Protein AF-A0A0G1LD04-F1 (afdb_monomer_lite)

Structure (mmCIF, N/CA/C/O backbone):
data_AF-A0A0G1LD04-F1
#
_entry.id   AF-A0A0G1LD04-F1
#
loop_
_atom_site.group_PDB
_atom_site.id
_atom_site.type_symbol
_atom_site.label_atom_id
_atom_site.label_alt_id
_atom_site.label_comp_id
_atom_site.label_asym_id
_atom_site.label_entity_id
_atom_site.label_seq_id
_atom_site.pdbx_PDB_ins_code
_atom_site.Cartn_x
_atom_site.Cartn_y
_atom_site.Cartn_z
_atom_site.occupancy
_atom_site.B_iso_or_equiv
_atom_site.auth_seq_id
_atom_site.auth_comp_id
_atom_site.auth_asym_id
_atom_site.auth_atom_id
_atom_site.pdbx_PDB_model_num
ATOM 1 N N . MET A 1 1 ? -42.847 35.261 20.660 1.00 31.28 1 MET A N 1
ATOM 2 C CA . MET A 1 1 ? -42.530 34.923 19.252 1.00 31.28 1 MET A CA 1
ATOM 3 C C . MET A 1 1 ? -42.102 33.454 19.241 1.00 31.28 1 MET A C 1
ATOM 5 O O . MET A 1 1 ? -41.129 33.153 19.903 1.00 31.28 1 MET A O 1
ATOM 9 N N . ARG A 1 2 ? -42.978 32.484 18.904 1.00 26.31 2 ARG A N 1
ATOM 10 C CA . ARG A 1 2 ? -43.037 31.745 17.607 1.00 26.31 2 ARG A CA 1
ATOM 11 C C . ARG A 1 2 ? -41.618 31.422 17.081 1.00 26.31 2 ARG A C 1
ATOM 13 O O . ARG A 1 2 ? -40.910 32.373 16.801 1.00 26.31 2 ARG A O 1
ATOM 20 N N . LYS A 1 3 ? -41.149 30.184 16.870 1.00 27.97 3 LYS A N 1
ATOM 21 C CA . LYS A 1 3 ? -41.758 28.894 16.470 1.00 27.97 3 LYS A CA 1
ATOM 22 C C . LYS A 1 3 ? -40.813 27.741 16.894 1.00 27.97 3 LYS A C 1
ATOM 24 O O . LYS A 1 3 ? -39.608 27.948 16.868 1.00 27.97 3 LYS A O 1
ATOM 29 N N . LEU A 1 4 ? -41.326 26.537 17.163 1.00 23.05 4 LEU A N 1
ATOM 30 C CA . LEU A 1 4 ? -40.529 25.299 17.145 1.00 23.05 4 LEU A CA 1
ATOM 31 C C . LEU A 1 4 ? -41.346 24.199 16.454 1.00 23.05 4 LEU A C 1
ATOM 33 O O . LEU A 1 4 ? -42.395 23.796 16.947 1.00 23.05 4 LEU A O 1
ATOM 37 N N . ILE A 1 5 ? -40.885 23.772 15.280 1.00 27.52 5 ILE A N 1
ATOM 38 C CA . ILE A 1 5 ? -41.270 22.534 14.594 1.00 27.52 5 ILE A CA 1
ATOM 39 C C . ILE A 1 5 ? -39.963 21.988 14.013 1.00 27.52 5 ILE A C 1
ATOM 41 O O . ILE A 1 5 ? -39.333 22.694 13.225 1.00 27.52 5 ILE A O 1
ATOM 45 N N . THR A 1 6 ? -39.576 20.762 14.385 1.00 23.34 6 THR A N 1
ATOM 46 C CA . THR A 1 6 ? -39.331 19.601 13.487 1.00 23.34 6 THR A CA 1
ATOM 47 C C . THR A 1 6 ? -38.378 18.590 14.155 1.00 2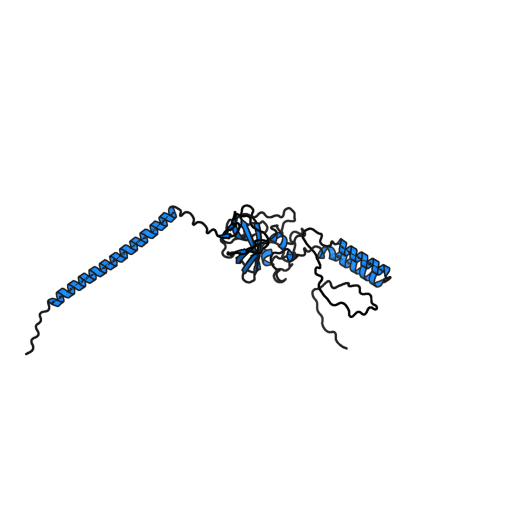3.34 6 THR A C 1
ATOM 49 O O . THR A 1 6 ? -37.315 18.953 14.639 1.00 23.34 6 THR A O 1
ATOM 52 N N . VAL A 1 7 ? -38.807 17.324 14.181 1.00 27.08 7 VAL A N 1
ATOM 53 C CA . VAL A 1 7 ? -38.125 16.084 14.623 1.00 27.08 7 VAL A CA 1
ATOM 54 C C . VAL A 1 7 ? -37.436 15.478 13.367 1.00 27.08 7 VAL A C 1
ATOM 56 O O . VAL A 1 7 ? -38.026 15.604 12.299 1.00 27.08 7 VAL A O 1
ATOM 59 N N . 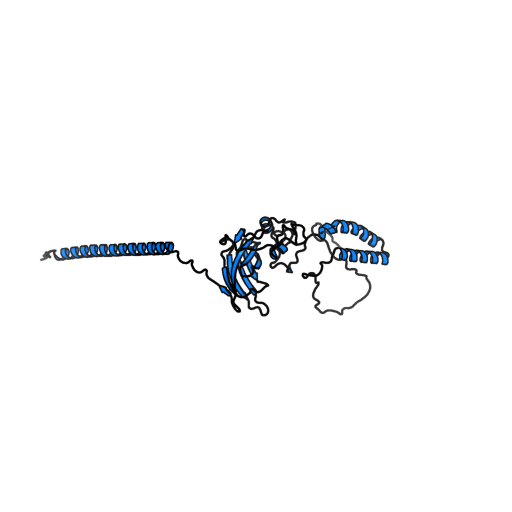LEU A 1 8 ? -36.207 14.925 13.339 1.00 24.45 8 LEU A N 1
ATOM 60 C CA . LEU A 1 8 ? -35.803 13.564 13.761 1.00 24.45 8 LEU A CA 1
ATOM 61 C C . LEU A 1 8 ? -34.274 13.327 13.567 1.00 24.45 8 LEU A C 1
ATOM 63 O O . LEU A 1 8 ? -33.756 13.585 12.489 1.00 24.45 8 LEU A O 1
ATOM 67 N N . ILE A 1 9 ? -33.629 12.795 14.620 1.00 33.34 9 ILE A N 1
ATOM 68 C CA . ILE A 1 9 ? -32.664 11.664 14.717 1.00 33.34 9 ILE A CA 1
ATOM 69 C C . ILE A 1 9 ? -31.608 11.463 13.606 1.00 33.34 9 ILE A C 1
ATOM 71 O O . ILE A 1 9 ? -31.962 11.007 12.528 1.00 33.34 9 ILE A O 1
ATOM 75 N N . SER A 1 10 ? -30.317 11.604 13.954 1.00 25.12 10 SER A N 1
ATOM 76 C CA . SER A 1 10 ? -29.306 10.514 13.989 1.00 25.12 10 SER A CA 1
ATOM 77 C C . SER A 1 10 ? -27.877 11.087 14.026 1.00 25.12 10 SER A C 1
ATOM 79 O O . SER A 1 10 ? -27.482 11.770 13.088 1.00 25.12 10 SER A O 1
ATOM 81 N N . GLY A 1 11 ? -27.100 10.763 15.065 1.00 28.16 11 GLY A N 1
ATOM 82 C CA . GLY A 1 11 ? -25.660 11.056 15.147 1.00 28.16 11 GLY A CA 1
ATOM 83 C C . GLY A 1 11 ? -25.304 12.334 15.917 1.00 28.16 11 GLY A C 1
ATOM 84 O O . GLY A 1 11 ? -25.770 13.417 15.579 1.00 28.16 11 GLY A O 1
ATOM 85 N N . GLY A 1 12 ? -24.467 12.198 16.952 1.00 26.47 12 GLY A N 1
ATOM 86 C CA . GLY A 1 12 ? -23.828 13.330 17.635 1.00 26.47 12 GLY A CA 1
ATOM 87 C C . GLY A 1 12 ? -23.921 13.307 19.164 1.00 26.47 12 GLY A C 1
ATOM 88 O O . GLY A 1 12 ? -24.687 14.061 19.753 1.00 26.47 12 GLY A O 1
ATOM 89 N N . LEU A 1 13 ? -23.109 12.471 19.811 1.00 26.34 13 LEU A N 1
ATOM 90 C CA . LEU A 1 13 ? -22.522 12.749 21.130 1.00 26.34 13 LEU A CA 1
ATOM 91 C C . LEU A 1 13 ? -21.096 13.217 20.785 1.00 26.34 13 LEU A C 1
ATOM 93 O O . LEU A 1 13 ? -20.418 12.511 20.057 1.00 26.34 13 LEU A O 1
ATOM 97 N N . ILE A 1 14 ? -20.583 14.395 21.135 1.00 28.41 14 ILE A N 1
ATOM 98 C CA . ILE A 1 14 ? -20.638 15.142 22.392 1.00 28.41 14 ILE A CA 1
ATOM 99 C C . ILE A 1 14 ? -20.527 16.640 22.048 1.00 28.41 14 ILE A C 1
ATOM 101 O O . ILE A 1 14 ? -19.647 17.036 21.289 1.00 28.41 14 ILE A O 1
ATOM 105 N N . ALA A 1 15 ? -21.372 17.484 22.642 1.00 26.84 15 ALA A N 1
ATOM 106 C CA . ALA A 1 15 ? -21.156 18.928 22.684 1.00 26.84 15 ALA A CA 1
ATOM 107 C C . ALA A 1 15 ? -20.978 19.369 24.143 1.00 26.84 15 ALA A C 1
ATOM 109 O O . ALA A 1 15 ? -21.903 19.253 24.939 1.00 26.84 15 ALA A O 1
ATOM 110 N N . GLY A 1 16 ? -19.767 19.849 24.441 1.00 27.52 16 GLY A N 1
ATOM 111 C CA . GLY A 1 16 ? -19.415 20.895 25.404 1.00 27.52 16 GLY A CA 1
ATOM 112 C C . GLY A 1 16 ? -20.023 20.879 26.810 1.00 27.52 16 GLY A C 1
ATOM 113 O O . GLY A 1 16 ? -21.179 21.237 27.003 1.00 27.52 16 GLY A O 1
ATOM 114 N N . LEU A 1 17 ? -19.165 20.699 27.817 1.00 27.45 17 LEU A N 1
ATOM 115 C CA . LEU A 1 17 ? -19.335 21.362 29.112 1.00 27.45 17 LEU A CA 1
ATOM 116 C C . LEU A 1 17 ? -18.289 22.474 29.227 1.00 27.45 17 LEU A C 1
ATOM 118 O O . LEU A 1 17 ? -17.208 22.293 29.775 1.00 27.45 17 LEU A O 1
ATOM 122 N N . ALA A 1 18 ? -18.624 23.636 28.666 1.00 29.69 18 ALA A N 1
ATOM 123 C CA . ALA A 1 18 ? -18.011 24.893 29.062 1.00 29.69 18 ALA A CA 1
ATOM 124 C C . ALA A 1 18 ? -18.775 25.409 30.288 1.00 29.69 18 ALA A C 1
ATOM 126 O O . ALA A 1 18 ? -19.968 25.710 30.208 1.00 29.69 18 ALA A O 1
ATOM 127 N N . VAL A 1 19 ? -18.091 25.475 31.427 1.00 26.59 19 VAL A N 1
ATOM 128 C CA . VAL A 1 19 ? -18.572 26.149 32.635 1.00 26.59 19 VAL A CA 1
ATOM 129 C C . VAL A 1 19 ? -18.513 27.655 32.378 1.00 26.59 19 VAL A C 1
ATOM 131 O O . VAL A 1 19 ? -17.431 28.216 32.248 1.00 26.59 19 VAL A O 1
ATOM 134 N N . TRP A 1 20 ? -19.671 28.312 32.307 1.00 27.72 20 TRP A N 1
ATOM 135 C CA . TRP A 1 20 ? -19.777 29.772 32.347 1.00 27.72 20 TRP A CA 1
ATOM 136 C C . TRP A 1 20 ? -20.540 30.162 33.613 1.00 27.72 20 TRP A C 1
ATOM 138 O O . TRP A 1 20 ? -21.724 29.857 33.753 1.00 27.72 20 TRP A O 1
ATOM 148 N N . ALA A 1 21 ? -19.848 30.817 34.543 1.00 28.53 21 ALA A N 1
ATOM 149 C CA . ALA A 1 21 ? -20.460 31.541 35.648 1.00 28.53 21 ALA A CA 1
ATOM 150 C C . ALA A 1 21 ? -20.735 32.982 35.182 1.00 28.53 21 ALA A C 1
ATOM 152 O O . ALA A 1 21 ? -19.824 33.654 34.702 1.00 28.53 21 ALA A O 1
ATOM 153 N N . ASN A 1 22 ? -21.976 33.454 35.303 1.00 29.09 22 ASN A N 1
ATOM 154 C CA . ASN A 1 22 ? -22.302 34.870 35.115 1.00 29.09 22 ASN A CA 1
ATOM 155 C C . ASN A 1 22 ? -21.883 35.661 36.367 1.00 29.09 22 ASN A C 1
ATOM 157 O O . ASN A 1 22 ? -22.229 35.253 37.472 1.00 29.09 22 ASN A O 1
ATOM 161 N N . GLU A 1 23 ? -21.176 36.783 36.210 1.00 34.56 23 GLU A N 1
ATOM 162 C CA . GLU A 1 23 ? -21.744 38.149 36.159 1.00 34.56 23 GLU A CA 1
ATOM 163 C C . GLU A 1 23 ? -20.605 39.191 36.001 1.00 34.56 23 GLU A C 1
ATOM 165 O O . GLU A 1 23 ? -19.565 39.099 36.646 1.00 34.56 23 GLU A O 1
ATOM 170 N N . ASP A 1 24 ? -20.836 40.166 35.112 1.00 36.22 24 ASP A N 1
ATOM 171 C CA . ASP A 1 24 ? -20.166 41.470 34.944 1.00 36.22 24 ASP A CA 1
ATOM 172 C C . ASP A 1 24 ? -18.662 41.556 34.583 1.00 36.22 24 ASP A C 1
ATOM 174 O O . ASP A 1 24 ? -17.806 41.818 35.428 1.00 36.22 24 ASP A O 1
ATOM 178 N N . PHE A 1 25 ? -18.347 41.533 33.276 1.00 32.81 25 PHE A N 1
ATOM 179 C CA . PHE A 1 25 ? -17.181 42.253 32.729 1.00 32.81 25 PHE A CA 1
ATOM 180 C C . PHE A 1 25 ? -17.415 42.669 31.261 1.00 32.81 25 PHE A C 1
ATOM 182 O O . PHE A 1 25 ? -17.555 41.826 30.377 1.00 32.81 25 PHE A O 1
ATOM 189 N N . ASP A 1 26 ? -17.493 43.979 31.019 1.00 36.16 26 ASP A N 1
ATOM 190 C CA . ASP A 1 26 ? -17.590 44.620 29.700 1.00 36.16 26 ASP A CA 1
ATOM 191 C C . ASP A 1 26 ? -16.190 44.993 29.221 1.00 36.16 26 ASP A C 1
ATOM 193 O O . ASP A 1 26 ? -15.575 45.845 29.860 1.00 36.16 26 ASP A O 1
ATOM 197 N N . VAL A 1 27 ? -15.696 44.410 28.120 1.00 29.58 27 VAL A N 1
ATOM 198 C CA . VAL A 1 27 ? -14.559 44.988 27.388 1.00 29.58 27 VAL A CA 1
ATOM 199 C C . VAL A 1 27 ? -14.635 44.683 25.890 1.00 29.58 27 VAL A C 1
ATOM 201 O O . VAL A 1 27 ? -14.357 43.584 25.415 1.00 29.58 27 VAL A O 1
ATOM 204 N N . HIS A 1 28 ? -14.922 45.744 25.148 1.00 30.97 28 HIS A N 1
ATOM 205 C CA . HIS A 1 28 ? -14.741 45.917 23.712 1.00 30.97 28 HIS A CA 1
ATOM 206 C C . HIS A 1 28 ? -13.257 45.989 23.257 1.00 30.97 28 HIS A C 1
ATOM 208 O O . HIS A 1 28 ? -12.997 46.463 22.157 1.00 30.97 28 HIS A O 1
ATOM 214 N N . ASP A 1 29 ? -12.291 45.496 24.038 1.00 31.75 29 ASP A N 1
ATOM 215 C CA . ASP A 1 29 ? -10.849 45.480 23.728 1.00 31.75 29 ASP A CA 1
ATOM 216 C C . ASP A 1 29 ? -10.265 44.065 23.871 1.00 31.75 29 ASP A C 1
ATOM 218 O O . ASP A 1 29 ? -9.897 43.644 24.965 1.00 31.75 29 ASP A O 1
ATOM 222 N N . ALA A 1 30 ? -10.182 43.339 22.753 1.00 28.45 30 ALA A N 1
ATOM 223 C CA . ALA A 1 30 ? -9.085 42.423 22.400 1.00 28.45 30 ALA A CA 1
ATOM 224 C C . ALA A 1 30 ? -9.454 41.665 21.112 1.00 28.45 30 ALA A C 1
ATOM 226 O O . ALA A 1 30 ? -9.792 40.483 21.132 1.00 28.45 30 ALA A O 1
ATOM 227 N N . ILE A 1 31 ? -9.400 42.351 19.968 1.00 29.92 31 ILE A N 1
ATOM 228 C CA . ILE A 1 31 ? -9.161 41.668 18.692 1.00 29.92 31 ILE A CA 1
ATOM 229 C C . ILE A 1 31 ? -7.650 41.715 18.462 1.00 29.92 31 ILE A C 1
ATOM 231 O O . ILE A 1 31 ? -7.107 42.817 18.474 1.00 29.92 31 ILE A O 1
ATOM 235 N N . GLU A 1 32 ? -7.015 40.547 18.277 1.00 27.80 32 GLU A N 1
ATOM 236 C CA . GLU A 1 32 ? -6.066 40.184 17.189 1.00 27.80 32 GLU A CA 1
ATOM 237 C C . GLU A 1 32 ? -5.047 39.078 17.595 1.00 27.80 32 GLU A C 1
ATOM 239 O O . GLU A 1 32 ? -4.931 38.772 18.781 1.00 27.80 32 GLU A O 1
ATOM 244 N N . PRO A 1 33 ? -4.413 38.346 16.645 1.00 40.38 33 PRO A N 1
ATOM 245 C CA . PRO A 1 33 ? -4.902 37.042 16.185 1.00 40.38 33 PRO A CA 1
ATOM 246 C C . PRO A 1 33 ? -3.820 35.939 16.291 1.00 40.38 33 PRO A C 1
ATOM 248 O O . PRO A 1 33 ? -2.627 36.211 16.350 1.00 40.38 33 PRO A O 1
ATOM 251 N N . GLY A 1 34 ? -4.225 34.670 16.228 1.00 33.56 34 GLY A N 1
ATOM 252 C CA . GLY A 1 34 ? -3.289 33.551 16.065 1.00 33.56 34 GLY A CA 1
ATOM 253 C C . GLY A 1 34 ? -2.782 32.942 17.373 1.00 33.56 34 GLY A C 1
ATOM 254 O O . GLY A 1 34 ? -1.867 33.446 18.016 1.00 33.56 34 GLY A O 1
ATOM 255 N N . ALA A 1 35 ? -3.345 31.787 17.715 1.00 26.17 35 ALA A N 1
ATOM 256 C CA . ALA A 1 35 ? -2.676 30.771 18.510 1.00 26.17 35 ALA A CA 1
ATOM 257 C C . ALA A 1 35 ? -3.134 29.414 17.971 1.00 26.17 35 ALA A C 1
ATOM 259 O O . ALA A 1 35 ? -4.296 29.026 18.090 1.00 26.17 35 ALA A O 1
ATOM 260 N N . ASP A 1 36 ? -2.196 28.788 17.279 1.00 30.94 36 ASP A N 1
ATOM 261 C CA . ASP A 1 36 ? -2.209 27.430 16.774 1.00 30.94 36 ASP A CA 1
ATOM 262 C C . ASP A 1 36 ? -2.396 26.378 17.882 1.00 30.94 36 ASP A C 1
ATOM 264 O O . ASP A 1 36 ? -2.121 26.620 19.056 1.00 30.94 36 ASP A O 1
ATOM 268 N N . GLN A 1 37 ? -2.750 25.172 17.421 1.00 31.61 37 GLN A N 1
ATOM 269 C CA . GLN A 1 37 ? -2.509 23.866 18.048 1.00 31.61 37 GLN A CA 1
ATOM 270 C C . GLN A 1 37 ? -3.338 23.496 19.287 1.00 31.61 37 GLN A C 1
ATOM 272 O O . GLN A 1 37 ? -2.925 23.660 20.431 1.00 31.61 37 GLN A O 1
ATOM 277 N N . GLN A 1 38 ? -4.451 22.796 19.041 1.00 26.14 38 GLN A N 1
ATOM 278 C CA . GLN A 1 38 ? -4.824 21.673 19.902 1.00 26.14 38 GLN A CA 1
ATOM 279 C C . GLN A 1 38 ? -4.142 20.416 19.357 1.00 26.14 38 GLN A C 1
ATOM 281 O O . GLN A 1 38 ? -4.559 19.824 18.366 1.00 26.14 38 GLN A O 1
ATOM 286 N N . THR A 1 39 ? -3.013 20.102 19.982 1.00 27.39 39 THR A N 1
ATOM 287 C CA . THR A 1 39 ? -2.233 18.869 19.849 1.00 27.39 39 THR A CA 1
ATOM 288 C C . THR A 1 39 ? -3.039 17.659 20.316 1.00 27.39 39 THR A C 1
ATOM 290 O O . THR A 1 39 ? -3.728 17.810 21.316 1.00 27.39 39 THR A O 1
ATOM 293 N N . VAL A 1 40 ? -2.903 16.510 19.631 1.00 25.88 40 VAL A N 1
ATOM 294 C CA . VAL A 1 40 ? -2.874 15.085 20.086 1.00 25.88 40 VAL A CA 1
ATOM 295 C C . VAL A 1 40 ? -2.972 14.234 18.791 1.00 25.88 40 VAL A C 1
ATOM 297 O O . VAL A 1 40 ? -3.852 14.502 17.986 1.00 25.88 40 VAL A O 1
ATOM 300 N N . ALA A 1 41 ? -2.143 13.246 18.439 1.00 24.50 41 ALA A N 1
ATOM 301 C CA . ALA A 1 41 ? -1.019 12.562 19.077 1.00 24.50 41 ALA A CA 1
ATOM 302 C C . ALA A 1 41 ? 0.146 12.407 18.072 1.00 24.50 41 ALA A C 1
ATOM 304 O O . ALA A 1 41 ? -0.070 12.285 16.866 1.00 24.50 41 ALA A O 1
ATOM 305 N N . VAL A 1 42 ? 1.374 12.396 18.591 1.00 26.56 42 VAL A N 1
ATOM 306 C CA . VAL A 1 42 ? 2.610 12.000 17.894 1.00 26.56 42 VAL A CA 1
ATOM 307 C C . VAL A 1 42 ? 2.986 10.600 18.403 1.00 26.56 42 VAL A C 1
ATOM 309 O O . VAL A 1 42 ? 2.735 10.320 19.577 1.00 26.56 42 VAL A O 1
ATOM 312 N N . PRO A 1 43 ? 3.596 9.715 17.592 1.00 28.08 43 PRO A N 1
ATOM 313 C CA . PRO A 1 43 ? 4.057 8.414 18.073 1.00 28.08 43 PRO A CA 1
ATOM 314 C C . PRO A 1 43 ? 5.027 8.569 19.257 1.00 28.08 43 PRO A C 1
ATOM 316 O O . PRO A 1 43 ? 6.123 9.105 19.091 1.00 28.08 43 PRO A O 1
ATOM 319 N N . GLY A 1 44 ? 4.622 8.102 20.443 1.00 33.00 44 GLY A N 1
ATOM 320 C CA . GLY A 1 44 ? 5.468 8.068 21.642 1.00 33.00 44 GLY A CA 1
ATOM 321 C C . GLY A 1 44 ? 4.912 8.707 22.919 1.00 33.00 44 GLY A C 1
ATOM 322 O O . GLY A 1 44 ? 5.555 8.547 23.951 1.00 33.00 44 GLY A O 1
ATOM 323 N N . GLU A 1 45 ? 3.747 9.362 22.914 1.00 27.81 45 GLU A N 1
ATOM 324 C CA . GLU A 1 45 ? 3.098 9.826 24.155 1.00 27.81 45 GLU A CA 1
ATOM 325 C C . GLU A 1 45 ? 1.604 9.476 24.178 1.00 27.81 45 GLU A C 1
ATOM 327 O O . GLU A 1 45 ? 0.914 9.544 23.162 1.00 27.81 45 GLU A O 1
ATOM 332 N N . GLU A 1 46 ? 1.156 9.021 25.351 1.00 33.59 46 GLU A N 1
ATOM 333 C CA . GLU A 1 46 ? -0.104 8.325 25.610 1.00 33.59 46 GLU A CA 1
ATOM 334 C C . GLU A 1 46 ? -1.333 9.114 25.129 1.00 33.59 46 GLU A C 1
ATOM 336 O O . GLU A 1 46 ? -1.531 10.280 25.475 1.00 33.59 46 GLU A O 1
ATOM 341 N N . ALA A 1 47 ? -2.198 8.449 24.355 1.00 36.41 47 ALA A N 1
ATOM 342 C CA . ALA A 1 47 ? -3.575 8.887 24.186 1.00 36.41 47 ALA A CA 1
ATOM 343 C C . ALA A 1 47 ? -4.201 9.013 25.582 1.00 36.41 47 ALA A C 1
ATOM 345 O O . ALA A 1 47 ? -4.094 8.074 26.372 1.00 36.41 47 ALA A O 1
ATOM 346 N N . GLY A 1 48 ? -4.810 10.165 25.885 1.00 37.69 48 GLY A N 1
ATOM 347 C CA . GLY A 1 48 ? -5.396 10.427 27.199 1.00 37.69 48 GLY A CA 1
ATOM 348 C C . GLY A 1 48 ? -6.256 9.247 27.644 1.00 37.69 48 GLY A C 1
ATOM 349 O O . GLY A 1 48 ? -7.208 8.858 26.963 1.00 37.69 48 GLY A O 1
ATOM 350 N N . THR A 1 49 ? -5.836 8.602 28.726 1.00 45.56 49 THR A N 1
ATOM 351 C CA . THR A 1 49 ? -6.322 7.272 29.094 1.00 45.56 49 THR A CA 1
ATOM 352 C C . THR A 1 49 ? -7.728 7.367 29.686 1.00 45.56 49 THR A C 1
ATOM 354 O O . THR A 1 49 ? -8.213 8.440 30.054 1.00 45.56 49 THR A O 1
ATOM 357 N N . SER A 1 50 ? -8.393 6.227 29.890 1.00 46.34 50 SER A N 1
ATOM 358 C CA . SER A 1 50 ? -9.616 6.159 30.705 1.00 46.34 50 SER A CA 1
ATOM 359 C C . SER A 1 50 ? -9.459 6.815 32.090 1.00 46.34 50 SER A C 1
ATOM 361 O O . SER A 1 50 ? -10.456 7.185 32.708 1.00 46.34 50 SER A O 1
ATOM 363 N N . ALA A 1 51 ? -8.224 6.976 32.582 1.00 49.94 51 ALA A N 1
ATOM 364 C CA . ALA A 1 51 ? -7.933 7.669 33.829 1.00 49.94 51 ALA A CA 1
ATOM 365 C C . ALA A 1 51 ? -8.173 9.188 33.743 1.00 49.94 51 ALA A C 1
ATOM 367 O O . ALA A 1 51 ? -8.694 9.751 34.702 1.00 49.94 51 ALA A O 1
ATOM 368 N N . ASP A 1 52 ? -7.903 9.834 32.604 1.00 51.50 52 ASP A N 1
ATOM 369 C CA . ASP A 1 52 ? -8.038 11.292 32.446 1.00 51.50 52 ASP A CA 1
ATOM 370 C C . ASP A 1 52 ? -9.508 11.732 32.416 1.00 51.50 52 ASP A C 1
ATOM 372 O O . ASP A 1 52 ? -9.901 12.736 33.022 1.00 51.50 52 ASP A O 1
ATOM 376 N N . LEU A 1 53 ? -10.365 10.933 31.771 1.00 51.38 53 LEU A N 1
ATOM 377 C CA . LEU A 1 53 ? -11.816 11.132 31.792 1.00 51.38 53 LEU A CA 1
ATOM 378 C C . LEU A 1 53 ? -12.384 10.939 33.201 1.00 51.38 53 LEU A C 1
ATOM 380 O O . LEU A 1 53 ? -13.206 11.743 33.647 1.00 51.38 53 LEU A O 1
ATOM 384 N N . MET A 1 54 ? -11.911 9.924 33.927 1.00 53.97 54 MET A N 1
ATOM 385 C CA . MET A 1 54 ? -12.313 9.698 35.315 1.00 53.97 54 MET A CA 1
ATOM 386 C C . MET A 1 54 ? -11.831 10.822 36.233 1.00 53.97 54 MET A C 1
ATOM 388 O O . MET A 1 54 ? -12.588 11.259 37.095 1.00 53.97 54 MET A O 1
ATOM 392 N N . GLU A 1 55 ? -10.638 11.370 36.007 1.00 60.00 55 GLU A N 1
ATOM 393 C CA . GLU A 1 55 ? -10.133 12.517 36.761 1.00 60.00 55 GLU A CA 1
ATOM 394 C C . GLU A 1 55 ? -10.972 13.780 36.508 1.00 60.00 55 GLU A C 1
ATOM 396 O O . GLU A 1 55 ? -11.331 14.492 37.448 1.00 60.00 55 GLU A O 1
ATOM 401 N N . SER A 1 56 ? -11.361 14.031 35.254 1.00 54.03 56 SER A N 1
ATOM 402 C CA . SER A 1 56 ? -12.250 15.145 34.901 1.00 54.03 56 SER A CA 1
ATOM 403 C C . SER A 1 56 ? -13.648 15.006 35.525 1.00 54.03 56 SER A C 1
ATOM 405 O O . SER A 1 56 ? -14.205 15.985 36.028 1.00 54.03 56 SER A O 1
ATOM 407 N N . TYR A 1 57 ? -14.183 13.781 35.586 1.00 61.16 57 TYR A N 1
ATOM 408 C CA . TYR A 1 57 ? -15.437 13.463 36.268 1.00 61.16 57 TYR A CA 1
ATOM 409 C C . TYR A 1 57 ? -15.323 13.665 37.785 1.00 61.16 57 TYR A C 1
ATOM 411 O O . TYR A 1 57 ? -16.203 14.280 38.392 1.00 61.16 57 TYR A O 1
ATOM 419 N N . GLN A 1 58 ? -14.227 13.205 38.398 1.00 65.19 58 GLN A N 1
ATOM 420 C CA . GLN A 1 58 ? -13.951 13.405 39.821 1.00 65.19 58 GLN A CA 1
ATOM 421 C C . GLN A 1 58 ? -13.911 14.899 40.165 1.00 65.19 58 GLN A C 1
ATOM 423 O O . GLN A 1 58 ? -14.554 15.323 41.126 1.00 65.19 58 GLN A O 1
ATOM 428 N N . ARG A 1 59 ? -13.229 15.711 39.345 1.00 70.25 59 ARG A N 1
ATOM 429 C CA . ARG A 1 59 ? -13.168 17.170 39.519 1.00 70.25 59 ARG A CA 1
ATOM 430 C C . ARG A 1 59 ? -14.548 17.821 39.414 1.00 70.25 59 ARG A C 1
ATOM 432 O O . ARG A 1 59 ? -14.909 18.602 40.289 1.00 70.25 59 ARG A O 1
ATOM 439 N N . ALA A 1 60 ? -15.350 17.452 38.415 1.00 64.81 60 ALA A N 1
ATOM 440 C CA . ALA A 1 60 ? -16.709 17.975 38.253 1.00 64.81 60 ALA A CA 1
ATOM 441 C C . ALA A 1 60 ? -17.636 17.592 39.424 1.00 64.81 60 ALA A C 1
ATOM 443 O O . ALA A 1 60 ? -18.465 18.396 39.859 1.00 64.81 60 ALA A O 1
ATOM 444 N N . LEU A 1 61 ? -17.484 16.382 39.973 1.00 66.38 61 LEU A N 1
ATOM 445 C CA . LEU A 1 61 ? -18.235 15.926 41.141 1.00 66.38 61 LEU A CA 1
ATOM 446 C C . LEU A 1 61 ? -17.838 16.701 42.404 1.00 66.38 61 LEU A C 1
ATOM 448 O O . LEU A 1 61 ? -18.711 17.135 43.157 1.00 66.38 61 LEU A O 1
ATOM 452 N N . GLU A 1 62 ? -16.541 16.909 42.622 1.00 73.44 62 GLU A N 1
ATOM 453 C CA . GLU A 1 62 ? -16.029 17.699 43.744 1.00 73.44 62 GLU A CA 1
ATOM 454 C C . GLU A 1 62 ? -16.466 19.165 43.661 1.00 73.44 62 GLU A C 1
ATOM 456 O O . GLU A 1 62 ? -16.845 19.758 44.672 1.00 73.44 62 GLU A O 1
ATOM 461 N N . GLU A 1 63 ? -16.470 19.754 42.466 1.00 72.31 63 GLU A N 1
ATOM 462 C CA . GLU A 1 63 ? -16.966 21.111 42.237 1.00 72.31 63 GLU A CA 1
ATOM 463 C C . GLU A 1 63 ? -18.472 21.222 42.490 1.00 72.31 63 GLU A C 1
ATOM 465 O O . GLU A 1 63 ? -18.907 22.140 43.186 1.00 72.31 63 GLU A O 1
ATOM 470 N N . ALA A 1 64 ? -19.272 20.260 42.021 1.00 68.06 64 ALA A N 1
ATOM 471 C CA . ALA A 1 64 ? -20.712 20.219 42.281 1.00 68.06 64 ALA A CA 1
ATOM 472 C C . ALA A 1 64 ? -21.034 20.069 43.780 1.00 68.06 64 ALA A C 1
ATOM 474 O O . ALA A 1 64 ? -21.975 20.689 44.288 1.00 68.06 64 ALA A O 1
ATOM 475 N N . GLN A 1 65 ? -20.226 19.286 44.501 1.00 74.94 65 GLN A N 1
ATOM 476 C CA . GLN A 1 65 ? -20.316 19.133 45.954 1.00 74.94 65 GLN A CA 1
ATOM 477 C C . GLN A 1 65 ? -19.910 20.415 46.689 1.00 74.94 65 GLN A C 1
ATOM 479 O O . GLN A 1 65 ? -20.616 20.838 47.604 1.00 74.94 65 GLN A O 1
ATOM 484 N N . ARG A 1 66 ? -18.822 21.075 46.268 1.00 74.81 66 ARG A N 1
ATOM 485 C CA . ARG A 1 66 ? -18.384 22.371 46.820 1.00 74.81 66 ARG A CA 1
ATOM 486 C C . ARG A 1 66 ? -19.398 23.483 46.570 1.00 74.81 66 ARG A C 1
ATOM 488 O O . ARG A 1 66 ? -19.613 24.310 47.450 1.00 74.81 66 ARG A O 1
ATOM 495 N N . ALA A 1 67 ? -20.046 23.478 45.409 1.00 74.25 67 ALA A N 1
ATOM 496 C CA . ALA A 1 67 ? -21.109 24.413 45.056 1.00 74.25 67 ALA A CA 1
ATOM 497 C C . ALA A 1 67 ? -22.438 24.128 45.783 1.00 74.25 67 ALA A C 1
ATOM 499 O O . ALA A 1 67 ? -23.379 24.910 45.661 1.00 74.25 67 ALA A O 1
ATOM 500 N N . GLY A 1 68 ? -22.543 23.017 46.526 1.00 78.12 68 GLY A N 1
ATOM 501 C CA . GLY A 1 68 ? -23.748 22.655 47.272 1.00 78.12 68 GLY A CA 1
ATOM 502 C C . GLY A 1 68 ? -24.965 22.407 46.379 1.00 78.12 68 GLY A C 1
ATOM 503 O O . GLY A 1 68 ? -26.087 22.678 46.804 1.00 78.12 68 GLY A O 1
ATOM 504 N N . ASN A 1 69 ? -24.765 21.924 45.146 1.00 76.94 69 ASN A N 1
ATOM 505 C CA . ASN A 1 69 ? -25.838 21.698 44.177 1.00 76.94 69 ASN A CA 1
ATOM 506 C C . ASN A 1 69 ? -26.219 20.203 44.107 1.00 76.94 69 ASN A C 1
ATOM 508 O O . ASN A 1 69 ? -25.641 19.455 43.313 1.00 76.94 69 ASN A O 1
ATOM 512 N N . PRO A 1 70 ? -27.200 19.738 44.905 1.00 70.19 70 PRO A N 1
ATOM 513 C CA . PRO A 1 70 ? -27.541 18.318 44.996 1.00 70.19 70 PRO A CA 1
ATOM 514 C C . PRO A 1 70 ? -28.119 17.747 43.694 1.00 70.19 70 PRO A C 1
ATOM 516 O O . PRO A 1 70 ? -27.922 16.569 43.414 1.00 70.19 70 PRO A O 1
ATOM 519 N N . ASN A 1 71 ? -28.774 18.574 42.870 1.00 67.62 71 ASN A N 1
ATOM 520 C CA . ASN A 1 71 ? -29.310 18.139 41.578 1.00 67.62 71 ASN A CA 1
ATOM 521 C C . ASN A 1 71 ? -28.192 17.850 40.573 1.00 67.62 71 ASN A C 1
ATOM 523 O O . ASN A 1 71 ? -28.270 16.868 39.841 1.00 67.62 71 ASN A O 1
ATOM 527 N N . LEU A 1 72 ? -27.140 18.673 40.562 1.00 64.62 72 LEU A N 1
ATOM 528 C CA . LEU A 1 72 ? -25.978 18.456 39.700 1.00 64.62 72 LEU A CA 1
ATOM 529 C C . LEU A 1 72 ? -25.186 17.217 40.138 1.00 64.62 72 LEU A C 1
ATOM 531 O O . LEU A 1 72 ? -24.788 16.415 39.300 1.00 64.62 72 LEU A O 1
ATOM 535 N N . VAL A 1 73 ? -25.029 17.010 41.449 1.00 69.25 73 VAL A N 1
ATOM 536 C CA . VAL A 1 73 ? -24.416 15.789 42.001 1.00 69.25 73 VAL A CA 1
ATOM 537 C C . VAL A 1 73 ? -25.206 14.546 41.588 1.00 69.25 73 VAL A C 1
ATOM 539 O O . VAL A 1 73 ? -24.613 13.570 41.136 1.00 69.25 73 VAL A O 1
ATOM 542 N N . GLN A 1 74 ? -26.536 14.581 41.691 1.00 70.56 74 GLN A N 1
ATOM 543 C CA . GLN A 1 74 ? -27.376 13.452 41.300 1.00 70.56 74 GLN A CA 1
ATOM 544 C C . GLN A 1 74 ? -27.318 13.177 39.788 1.00 70.56 74 GLN A C 1
ATOM 546 O O . GLN A 1 74 ? -27.171 12.025 39.391 1.00 70.56 74 GLN A O 1
ATOM 551 N N . GLN A 1 75 ? -27.325 14.219 38.951 1.00 65.25 75 GLN A N 1
ATOM 552 C CA . GLN A 1 75 ? -27.153 14.082 37.499 1.00 65.25 75 GLN A CA 1
ATOM 553 C C . GLN A 1 75 ? -25.790 13.486 37.114 1.00 65.25 75 GLN A C 1
ATOM 555 O O . GLN A 1 75 ? -25.728 12.653 36.212 1.00 65.25 75 GLN A O 1
ATOM 560 N N . LEU A 1 76 ? -24.710 13.864 37.807 1.00 67.19 76 LEU A N 1
ATOM 561 C CA . LEU A 1 76 ? -23.370 13.301 37.594 1.00 67.19 76 LEU A CA 1
ATOM 562 C C . LEU A 1 76 ? -23.285 11.834 38.047 1.00 67.19 76 LEU A C 1
ATOM 564 O O . LEU A 1 76 ? -22.703 10.998 37.364 1.00 67.19 76 LEU A O 1
ATOM 568 N N . MET A 1 77 ? -23.912 11.481 39.170 1.00 67.50 77 MET A N 1
ATOM 569 C CA . MET A 1 77 ? -23.955 10.090 39.636 1.00 67.50 77 MET A CA 1
ATOM 570 C C . MET A 1 77 ? -24.782 9.182 38.714 1.00 67.50 77 MET A C 1
ATOM 572 O O . MET A 1 77 ? -24.428 8.020 38.517 1.00 67.50 77 MET A O 1
ATOM 576 N N . GLU A 1 78 ? -25.871 9.696 38.142 1.00 66.75 78 GLU A N 1
ATOM 577 C CA . GLU A 1 78 ? -26.701 8.974 37.172 1.00 66.75 78 GLU A CA 1
ATOM 578 C C . GLU A 1 78 ? -25.994 8.829 35.813 1.00 66.75 78 GLU A C 1
ATOM 580 O O . GLU A 1 78 ? -26.101 7.776 35.180 1.00 66.75 78 GLU A O 1
ATOM 585 N N . SER A 1 79 ? -25.207 9.828 35.393 1.00 57.41 79 SER A N 1
ATOM 586 C CA . SER A 1 79 ? -24.393 9.742 34.175 1.00 57.41 79 SER A CA 1
ATOM 587 C C . SER A 1 79 ? -23.190 8.810 34.332 1.00 57.41 79 SER A C 1
ATOM 589 O O . SER A 1 79 ? -22.830 8.145 33.364 1.00 57.41 79 SER A O 1
ATOM 591 N N . ARG A 1 80 ? -22.631 8.659 35.542 1.00 61.28 80 ARG A N 1
ATOM 592 C CA . ARG A 1 80 ? -21.541 7.712 35.833 1.00 61.28 80 ARG A CA 1
ATOM 593 C C . ARG A 1 80 ? -21.878 6.286 35.419 1.00 61.28 80 ARG A C 1
ATOM 595 O O . ARG A 1 80 ? -21.084 5.668 34.731 1.00 61.28 80 ARG A O 1
ATOM 602 N N . ASN A 1 81 ? -23.045 5.768 35.795 1.00 55.78 81 ASN A N 1
ATOM 603 C CA . ASN A 1 81 ? -23.416 4.382 35.483 1.00 55.78 81 ASN A CA 1
ATOM 604 C C . ASN A 1 81 ? -23.562 4.145 33.972 1.00 55.78 81 ASN A C 1
ATOM 606 O O . ASN A 1 81 ? -23.271 3.055 33.486 1.00 55.78 81 ASN A O 1
ATOM 610 N N . VAL A 1 82 ? -23.990 5.170 33.230 1.00 54.09 82 VAL A N 1
ATOM 611 C CA . VAL A 1 82 ? -24.068 5.131 31.766 1.00 54.09 82 VAL A CA 1
ATOM 612 C C . VAL A 1 82 ? -22.662 5.175 31.170 1.00 54.09 82 VAL A C 1
ATOM 614 O O . VAL A 1 82 ? -22.322 4.321 30.360 1.00 54.09 82 VAL A O 1
ATOM 617 N N . VAL A 1 83 ? -21.817 6.097 31.631 1.00 47.78 83 VAL A N 1
ATOM 618 C CA . VAL A 1 83 ? -20.422 6.248 31.195 1.00 47.78 83 VAL A CA 1
ATOM 619 C C . VAL A 1 83 ? -19.604 4.985 31.501 1.00 47.78 83 VAL A C 1
ATOM 621 O O . VAL A 1 83 ? -18.961 4.459 30.608 1.00 47.78 83 VAL A O 1
ATOM 624 N N . GLU A 1 84 ? -19.711 4.407 32.697 1.00 52.06 84 GLU A N 1
ATOM 625 C CA . GLU A 1 84 ? -19.013 3.184 33.142 1.00 52.06 84 GLU A CA 1
ATOM 626 C C . GLU A 1 84 ? -19.487 1.927 32.379 1.00 52.06 84 GLU A C 1
ATOM 628 O O . GLU A 1 84 ? -18.710 0.996 32.181 1.00 52.06 84 GLU A O 1
ATOM 633 N N . SER A 1 85 ? -20.728 1.923 31.868 1.00 49.44 85 SER A N 1
ATOM 634 C CA . SER A 1 85 ? -21.260 0.852 31.005 1.00 49.44 85 SER A CA 1
ATOM 635 C C . SER A 1 85 ? -20.907 0.992 29.517 1.00 49.44 85 SER A C 1
ATOM 637 O O . SER A 1 85 ? -20.951 0.005 28.786 1.00 49.44 85 SER A O 1
ATOM 639 N N . VAL A 1 86 ? -20.557 2.205 29.072 1.00 41.22 86 VAL A N 1
ATOM 640 C CA . VAL A 1 86 ? -20.296 2.552 27.662 1.00 41.22 86 VAL A CA 1
ATOM 641 C C . VAL A 1 86 ? -18.792 2.738 27.385 1.00 41.22 86 VAL A C 1
ATOM 643 O O . VAL A 1 86 ? -18.342 2.489 26.270 1.00 41.22 86 VAL A O 1
ATOM 646 N N . LEU A 1 87 ? -17.992 3.086 28.399 1.00 41.38 87 LEU A N 1
ATOM 647 C CA . LEU A 1 87 ? -16.531 3.259 28.334 1.00 41.38 87 LEU A CA 1
ATOM 648 C C . LEU A 1 87 ? -15.785 2.058 27.717 1.00 41.38 87 LEU A C 1
ATOM 650 O O . LEU A 1 87 ? -14.952 2.291 26.844 1.00 41.38 87 LEU A O 1
ATOM 654 N N . PRO A 1 88 ? -16.098 0.788 28.050 1.00 42.84 88 PRO A N 1
ATOM 655 C CA . PRO A 1 88 ? -15.421 -0.356 27.434 1.00 42.84 88 PRO A CA 1
ATOM 656 C C . PRO A 1 88 ? -15.717 -0.529 25.937 1.00 42.84 88 PRO A C 1
ATOM 658 O O . PRO A 1 88 ? -15.012 -1.278 25.274 1.00 42.84 88 PRO A O 1
ATOM 661 N N . GLN A 1 89 ? -16.767 0.112 25.408 1.00 37.66 89 GLN A N 1
ATOM 662 C CA . GLN A 1 89 ? -17.183 -0.021 24.006 1.00 37.66 89 GLN A CA 1
ATOM 663 C C . GLN A 1 89 ? -16.831 1.196 23.143 1.00 37.66 89 GLN A C 1
ATOM 665 O O . GLN A 1 89 ? -16.799 1.079 21.925 1.00 37.66 89 GLN A O 1
ATOM 670 N N . VAL A 1 90 ? -16.563 2.358 23.749 1.00 36.25 90 VAL A N 1
ATOM 671 C CA . VAL A 1 90 ? -16.221 3.600 23.027 1.00 36.25 90 VAL A CA 1
ATOM 672 C C . VAL A 1 90 ? -14.720 3.899 23.076 1.00 36.25 90 VAL A C 1
ATOM 674 O O . VAL A 1 90 ? -14.198 4.518 22.159 1.00 36.25 90 VAL A O 1
ATOM 677 N N . SER A 1 91 ? -14.003 3.421 24.098 1.00 41.53 91 SER A N 1
ATOM 678 C CA . SER A 1 91 ? -12.542 3.568 24.220 1.00 41.53 91 SER A CA 1
ATOM 679 C C . SER A 1 91 ? -11.738 2.446 23.550 1.00 41.53 91 SER A C 1
ATOM 681 O O . SER A 1 91 ? -10.515 2.469 23.620 1.00 41.53 91 SER A O 1
ATOM 683 N N . ALA A 1 92 ? -12.411 1.459 22.954 1.00 45.16 92 ALA A N 1
ATOM 684 C CA . ALA A 1 92 ? -11.787 0.275 22.358 1.00 45.16 92 ALA A CA 1
ATOM 685 C C . ALA A 1 92 ? -11.792 0.277 20.822 1.00 45.16 92 ALA A C 1
ATOM 687 O O . ALA A 1 92 ? -11.265 -0.653 20.228 1.00 45.16 92 ALA A O 1
ATOM 688 N N . LEU A 1 93 ? -12.391 1.284 20.175 1.00 48.69 93 LEU A N 1
ATOM 689 C CA . LEU A 1 93 ? -12.247 1.425 18.729 1.00 48.69 93 LEU A CA 1
ATOM 690 C C . LEU A 1 93 ? -10.938 2.174 18.468 1.00 48.69 93 LEU A C 1
ATOM 692 O O . LEU A 1 93 ? -10.810 3.304 18.955 1.00 48.69 93 LEU A O 1
ATOM 696 N N . PRO A 1 94 ? -9.966 1.596 17.744 1.00 59.06 94 PRO A N 1
ATOM 697 C CA . PRO A 1 94 ? -8.804 2.356 17.308 1.00 59.06 94 PRO A CA 1
ATOM 698 C C . PRO A 1 94 ? -9.275 3.585 16.520 1.00 59.06 94 PRO A C 1
ATOM 700 O O . PRO A 1 94 ? -9.971 3.498 15.510 1.00 59.06 94 PRO A O 1
ATOM 703 N N . SER A 1 95 ? -8.927 4.776 16.995 1.00 57.91 95 SER A N 1
ATOM 704 C CA . SER A 1 95 ? -9.144 5.987 16.214 1.00 57.91 95 SER A CA 1
ATOM 705 C C . SER A 1 95 ? -7.983 6.145 15.244 1.00 57.91 95 SER A C 1
ATOM 707 O O . SER A 1 95 ? -6.846 6.356 15.674 1.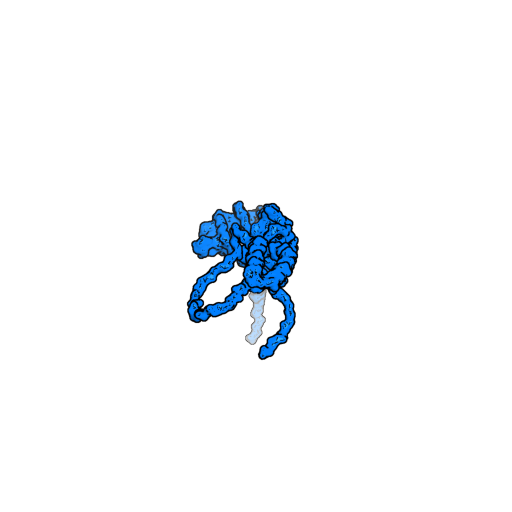00 57.91 95 SER A O 1
ATOM 709 N N . VAL A 1 96 ? -8.256 6.084 13.945 1.00 66.38 96 VAL A N 1
ATOM 710 C CA . VAL A 1 96 ? -7.233 6.337 12.932 1.00 66.38 96 VAL A CA 1
ATOM 711 C C . VAL A 1 96 ? -6.941 7.827 12.857 1.00 66.38 96 VAL A C 1
ATOM 713 O O . VAL A 1 96 ? -7.785 8.640 12.476 1.00 66.38 96 VAL A O 1
ATOM 716 N N . ASN A 1 97 ? -5.716 8.206 13.222 1.00 72.69 97 ASN A N 1
ATOM 717 C CA . ASN A 1 97 ? -5.233 9.551 12.969 1.00 72.69 97 ASN A CA 1
ATOM 718 C C . ASN A 1 97 ? -4.942 9.682 11.473 1.00 72.69 97 ASN A C 1
ATOM 720 O O . ASN A 1 97 ? -4.036 9.047 10.940 1.00 72.69 97 ASN A O 1
ATOM 724 N N . THR A 1 98 ? -5.684 10.547 10.785 1.00 63.94 98 THR A N 1
ATOM 725 C CA . THR A 1 98 ? -5.524 10.762 9.340 1.00 63.94 98 THR A CA 1
ATOM 726 C C . THR A 1 98 ? -4.122 11.225 8.941 1.00 63.94 98 THR A C 1
ATOM 728 O O . THR A 1 98 ? -3.767 11.122 7.773 1.00 63.94 98 THR A O 1
ATOM 731 N N . ALA A 1 99 ? -3.328 11.747 9.884 1.00 73.94 99 ALA A N 1
ATOM 732 C CA . ALA A 1 99 ? -1.933 12.109 9.648 1.00 73.94 99 ALA A CA 1
ATOM 733 C C . ALA A 1 99 ? -1.003 10.891 9.478 1.00 73.94 99 ALA A C 1
ATOM 735 O O . ALA A 1 99 ? 0.067 11.036 8.891 1.00 73.94 99 ALA A O 1
ATOM 736 N N . ASP A 1 100 ? -1.396 9.712 9.969 1.00 80.62 100 ASP A N 1
ATOM 737 C CA . ASP A 1 100 ? -0.595 8.486 9.883 1.00 80.62 100 ASP A CA 1
ATOM 738 C C . ASP A 1 100 ? -0.787 7.730 8.557 1.00 80.62 100 ASP A C 1
ATOM 740 O O . ASP A 1 100 ? 0.035 6.878 8.209 1.00 80.62 100 ASP A O 1
ATOM 744 N N . LEU A 1 101 ? -1.842 8.044 7.798 1.00 85.94 101 LEU A N 1
ATOM 745 C CA . LEU A 1 101 ? -2.093 7.449 6.488 1.00 85.94 101 LEU A CA 1
ATOM 746 C C . LEU A 1 101 ? -1.455 8.281 5.360 1.00 85.94 101 LEU A C 1
ATOM 748 O O . LEU A 1 101 ? -1.595 9.504 5.325 1.00 85.94 101 LEU A O 1
ATOM 752 N N . PRO A 1 102 ? -0.831 7.642 4.352 1.00 86.88 102 PRO A N 1
ATOM 753 C CA . PRO A 1 102 ? -0.244 8.333 3.202 1.00 86.88 102 PRO A CA 1
ATOM 754 C C . PRO A 1 102 ? -1.284 8.737 2.137 1.00 86.88 102 PRO A C 1
ATOM 756 O O . PRO A 1 102 ? -0.923 9.104 1.015 1.00 86.88 102 PRO A O 1
ATOM 759 N N . PHE A 1 103 ? -2.578 8.637 2.446 1.00 85.31 103 PHE A N 1
ATOM 760 C CA . PHE A 1 103 ? -3.699 8.954 1.561 1.00 85.31 103 PHE A CA 1
ATOM 761 C C . PHE A 1 103 ? -4.933 9.378 2.373 1.00 85.31 103 PHE A C 1
ATOM 763 O O . PHE A 1 103 ? -5.056 9.014 3.541 1.00 85.31 103 PHE A O 1
ATOM 770 N N . PRO A 1 104 ? -5.868 10.132 1.767 1.00 82.38 104 PRO A N 1
ATOM 771 C CA . PRO A 1 104 ? -7.102 10.516 2.440 1.00 82.38 104 PRO A CA 1
ATOM 772 C C . PRO A 1 104 ? -8.012 9.309 2.714 1.00 82.38 104 PRO A C 1
ATOM 774 O O . PRO A 1 104 ? -8.077 8.364 1.916 1.00 82.38 104 PRO A O 1
ATOM 777 N N . LEU A 1 105 ? -8.759 9.393 3.818 1.00 84.00 105 LEU A N 1
ATOM 778 C CA . LEU A 1 105 ? -9.845 8.467 4.132 1.00 84.00 105 LEU A CA 1
ATOM 779 C C . LEU A 1 105 ? -10.949 8.532 3.075 1.00 84.00 105 LEU A C 1
ATOM 781 O O . LEU A 1 105 ? -11.147 9.556 2.409 1.00 84.00 105 LEU A O 1
ATOM 785 N N . LEU A 1 106 ? -11.661 7.419 2.916 1.00 82.06 106 LEU A N 1
ATOM 786 C CA . LEU A 1 106 ? -12.841 7.368 2.068 1.00 82.06 106 LEU A CA 1
ATOM 787 C C . LEU A 1 106 ? -14.087 7.770 2.866 1.00 82.06 106 LEU A C 1
ATOM 789 O O . LEU A 1 106 ? -14.099 7.827 4.091 1.00 82.06 106 LEU A O 1
ATOM 793 N N . GLU A 1 107 ? -15.151 8.093 2.138 1.00 78.50 107 GLU A N 1
ATOM 794 C CA . GLU A 1 107 ? -16.457 8.353 2.741 1.00 78.50 107 GLU A CA 1
ATOM 795 C C . GLU A 1 107 ? -17.014 7.073 3.380 1.00 78.50 107 GLU A C 1
ATOM 797 O O . GLU A 1 107 ? -16.815 5.984 2.842 1.00 78.50 107 GLU A O 1
ATOM 802 N N . ALA A 1 108 ? -17.836 7.211 4.426 1.00 76.31 108 ALA A N 1
ATOM 803 C CA . ALA A 1 108 ? -18.421 6.088 5.177 1.00 76.31 108 ALA A CA 1
ATOM 804 C C . ALA A 1 108 ? -19.222 5.073 4.326 1.00 76.31 108 ALA A C 1
ATOM 806 O O . ALA A 1 108 ? -19.532 3.968 4.760 1.00 76.31 108 ALA A O 1
ATOM 807 N N . SER A 1 109 ? -19.616 5.445 3.103 1.00 79.06 109 SER A N 1
ATOM 808 C CA . SER A 1 109 ? -20.260 4.532 2.148 1.00 79.06 109 SER A CA 1
ATOM 809 C C . SER A 1 109 ? -19.302 3.545 1.467 1.00 79.06 109 SER A C 1
ATOM 811 O O . SER A 1 109 ? -19.774 2.632 0.793 1.00 79.06 109 SER A O 1
ATOM 813 N N . LEU A 1 110 ? -17.995 3.797 1.540 1.00 81.50 110 LEU A N 1
ATOM 814 C CA . LEU A 1 110 ? -16.926 3.015 0.910 1.00 81.50 110 LEU A CA 1
ATOM 815 C C . LEU A 1 110 ? -15.943 2.415 1.925 1.00 81.50 110 LEU A C 1
ATOM 817 O O . LEU A 1 110 ? -15.211 1.511 1.543 1.00 81.50 110 LEU A O 1
ATOM 821 N N . ASP A 1 111 ? -15.907 2.953 3.140 1.00 86.75 111 ASP A N 1
ATOM 822 C CA . ASP A 1 111 ? -15.028 2.592 4.257 1.00 86.75 111 ASP A CA 1
ATOM 823 C C . ASP A 1 111 ? -15.875 2.772 5.526 1.00 86.75 111 ASP A C 1
ATOM 825 O O . ASP A 1 111 ? -16.069 3.893 6.010 1.00 86.75 111 ASP A O 1
ATOM 829 N N . ARG A 1 112 ? -16.577 1.707 5.925 1.00 82.81 112 ARG A N 1
ATOM 830 C CA . ARG A 1 112 ? -17.684 1.789 6.894 1.00 82.81 112 ARG A CA 1
ATOM 831 C C . ARG A 1 112 ? -17.220 2.124 8.308 1.00 82.81 112 ARG A C 1
ATOM 833 O O . ARG A 1 112 ? -17.960 2.809 9.018 1.00 82.81 112 ARG A O 1
ATOM 840 N N . ASP A 1 113 ? -16.073 1.614 8.724 1.00 85.31 113 ASP A N 1
ATOM 841 C CA . ASP A 1 113 ? -15.480 1.831 10.046 1.00 85.31 113 ASP A CA 1
ATOM 842 C C . ASP A 1 113 ? -14.373 2.892 10.058 1.00 85.31 113 ASP A C 1
ATOM 844 O O . ASP A 1 113 ? -13.957 3.308 11.140 1.00 85.31 113 ASP A O 1
ATOM 848 N N . GLN A 1 114 ? -14.036 3.454 8.895 1.00 87.38 114 GLN A N 1
ATOM 849 C CA . GLN A 1 114 ? -13.188 4.637 8.731 1.00 87.38 114 GLN A CA 1
ATOM 850 C C . GLN A 1 114 ? -11.750 4.414 9.190 1.00 87.38 114 GLN A C 1
ATOM 852 O O . GLN A 1 114 ? -11.086 5.342 9.667 1.00 87.38 114 GLN A O 1
ATOM 857 N N . ASP A 1 115 ? -11.265 3.190 9.030 1.00 89.75 115 ASP A N 1
ATOM 858 C CA . ASP A 1 115 ? -9.936 2.777 9.458 1.00 89.75 115 ASP A CA 1
ATOM 859 C C . ASP A 1 115 ? -8.864 3.021 8.371 1.00 89.75 115 ASP A C 1
ATOM 861 O O . ASP A 1 115 ? -7.655 2.892 8.587 1.00 89.75 115 ASP A O 1
ATOM 865 N N . GLY A 1 116 ? -9.301 3.443 7.183 1.00 88.56 116 GLY A N 1
ATOM 866 C CA . GLY A 1 116 ? -8.423 3.660 6.052 1.00 88.56 116 GLY A CA 1
ATOM 867 C C . GLY A 1 116 ? -8.247 2.442 5.162 1.00 88.56 116 GLY A C 1
ATOM 868 O O . GLY A 1 116 ? -7.365 2.501 4.303 1.00 88.56 116 GLY A O 1
ATOM 869 N N . LEU A 1 117 ? -9.094 1.418 5.245 1.00 90.69 117 LEU A N 1
ATOM 870 C CA . LEU A 1 117 ? -9.336 0.384 4.237 1.00 90.69 117 LEU A CA 1
ATOM 871 C C . LEU A 1 117 ? -10.709 0.604 3.590 1.00 90.69 117 LEU A C 1
ATOM 873 O O . LEU A 1 117 ? -11.649 1.062 4.215 1.00 90.69 117 LEU A O 1
ATOM 877 N N . SER A 1 118 ? -10.847 0.338 2.289 1.00 89.44 118 SER A N 1
ATOM 878 C CA . SER A 1 118 ? -12.202 0.302 1.722 1.00 89.44 118 SER A CA 1
ATOM 879 C C . SER A 1 118 ? -12.873 -1.019 2.087 1.00 89.44 118 SER A C 1
ATOM 881 O O . SER A 1 118 ? -12.191 -2.042 2.082 1.00 89.44 118 SER A O 1
ATOM 883 N N . ASP A 1 119 ? -14.205 -1.052 2.194 1.00 85.62 119 ASP A N 1
ATOM 884 C CA . ASP A 1 119 ? -14.989 -2.290 2.357 1.00 85.62 119 ASP A CA 1
ATOM 885 C C . ASP A 1 119 ? -14.555 -3.381 1.349 1.00 85.62 119 ASP A C 1
ATOM 887 O O . ASP A 1 119 ? -14.639 -4.582 1.601 1.00 85.62 119 ASP A O 1
ATOM 891 N N . SER A 1 120 ? -14.113 -2.968 0.153 1.00 87.81 120 SER A N 1
ATOM 892 C CA . SER A 1 120 ? -13.611 -3.877 -0.879 1.00 87.81 120 SER A CA 1
ATOM 893 C C . SER A 1 120 ? -12.185 -4.383 -0.646 1.00 87.81 120 SER A C 1
ATOM 895 O O . SER A 1 120 ? -11.899 -5.532 -0.992 1.00 87.81 120 SER A O 1
ATOM 897 N N . ASP A 1 121 ? -11.306 -3.555 -0.080 1.00 91.06 121 ASP A N 1
ATOM 898 C CA . ASP A 1 121 ? -9.961 -3.965 0.331 1.00 91.06 121 ASP A CA 1
ATOM 899 C C . ASP A 1 121 ? -10.053 -4.936 1.510 1.00 91.06 121 ASP A C 1
ATOM 901 O O . ASP A 1 121 ? -9.372 -5.957 1.514 1.00 91.06 121 ASP A O 1
ATOM 905 N N . GLU A 1 122 ? -10.962 -4.691 2.448 1.00 93.75 122 GLU A N 1
ATOM 906 C CA . GLU A 1 122 ? -11.165 -5.550 3.613 1.00 93.75 122 GLU A CA 1
ATOM 907 C C . GLU A 1 122 ? -11.653 -6.948 3.240 1.00 93.75 122 GLU A C 1
ATOM 909 O O . GLU A 1 122 ? -11.151 -7.948 3.745 1.00 93.75 122 GLU A O 1
ATOM 914 N N . ILE A 1 123 ? -12.543 -7.060 2.247 1.00 89.06 123 ILE A N 1
ATOM 915 C CA . ILE A 1 123 ? -12.930 -8.364 1.684 1.00 89.06 123 ILE A CA 1
ATOM 916 C C . ILE A 1 123 ? -11.716 -9.108 1.106 1.00 89.06 123 ILE A C 1
ATOM 918 O O . ILE A 1 123 ? -11.635 -10.334 1.207 1.00 89.06 123 ILE A O 1
ATOM 922 N N . MET A 1 124 ? -10.786 -8.393 0.468 1.00 87.75 124 MET A N 1
ATOM 923 C CA . MET A 1 124 ? -9.575 -8.989 -0.106 1.00 87.75 124 MET A CA 1
ATOM 924 C C . MET A 1 124 ? -8.576 -9.408 0.980 1.00 87.75 124 MET A C 1
ATOM 926 O O . MET A 1 124 ? -7.909 -10.433 0.826 1.00 87.75 124 MET A O 1
ATOM 930 N N . LEU A 1 125 ? -8.478 -8.625 2.053 1.00 89.88 125 LEU A N 1
ATOM 931 C CA . LEU A 1 125 ? -7.583 -8.848 3.187 1.00 89.88 125 LEU A CA 1
ATOM 932 C C . LEU A 1 125 ? -8.179 -9.795 4.239 1.00 89.88 125 LEU A C 1
ATOM 934 O O . LEU A 1 125 ? -7.440 -10.346 5.047 1.00 89.88 125 LEU A O 1
ATOM 938 N N . ILE A 1 126 ? -9.476 -10.095 4.151 1.00 94.88 126 ILE A N 1
ATOM 939 C CA . ILE A 1 126 ? -10.218 -10.937 5.100 1.00 94.88 126 ILE A CA 1
ATOM 940 C C . ILE A 1 126 ? -10.339 -10.249 6.479 1.00 94.88 126 ILE A C 1
ATOM 942 O O . ILE A 1 126 ? -10.520 -10.915 7.496 1.00 94.88 126 ILE A O 1
ATOM 946 N N . THR A 1 127 ? -10.281 -8.916 6.506 1.00 90.94 127 THR A N 1
ATOM 947 C CA . THR A 1 127 ? -10.595 -8.096 7.684 1.00 90.94 127 THR A CA 1
ATOM 948 C C . THR A 1 127 ? -12.102 -7.827 7.776 1.00 90.94 127 THR A C 1
ATOM 950 O O . THR A 1 127 ? -12.888 -8.264 6.922 1.00 90.94 127 THR A O 1
ATOM 953 N N . ASN A 1 128 ? -12.545 -7.194 8.859 1.00 88.81 128 ASN A N 1
ATOM 954 C CA . ASN A 1 128 ? -13.953 -6.969 9.147 1.00 88.81 128 ASN A CA 1
ATOM 955 C C . ASN A 1 128 ? -14.370 -5.518 8.894 1.00 88.81 128 ASN A C 1
ATOM 957 O O . ASN A 1 128 ? -14.222 -4.699 9.784 1.00 88.81 128 ASN A O 1
ATOM 961 N N . ALA A 1 129 ? -15.110 -5.301 7.799 1.00 88.38 129 ALA A N 1
ATOM 962 C CA . ALA A 1 129 ? -15.628 -3.999 7.350 1.00 88.38 129 ALA A CA 1
ATOM 963 C C . ALA A 1 129 ? -16.660 -3.298 8.232 1.00 88.38 129 ALA A C 1
ATOM 965 O O . ALA A 1 129 ? -17.556 -2.601 7.754 1.00 88.38 129 ALA A O 1
ATOM 966 N N . SER A 1 130 ? -16.706 -3.599 9.514 1.00 87.44 130 SER A N 1
ATOM 967 C CA . SER A 1 130 ? -17.501 -2.898 10.522 1.00 87.44 130 SER A CA 1
ATOM 968 C C . SER A 1 130 ? -16.745 -2.815 11.845 1.00 87.44 130 SER A C 1
ATOM 970 O O . SER A 1 130 ? -17.360 -2.529 12.875 1.00 87.44 130 SER A O 1
ATOM 972 N N . ASN A 1 131 ? -15.462 -3.153 11.838 1.00 85.88 131 ASN A N 1
ATOM 973 C CA . ASN A 1 131 ? -14.601 -3.244 12.988 1.00 85.88 131 ASN A CA 1
ATOM 974 C C . ASN A 1 131 ? -13.187 -2.795 12.585 1.00 85.88 131 ASN A C 1
ATOM 976 O O . ASN A 1 131 ? -12.461 -3.594 12.004 1.00 85.88 131 ASN A O 1
ATOM 980 N N . PRO A 1 132 ? -12.774 -1.584 12.987 1.00 87.12 132 PRO A N 1
ATOM 981 C CA . PRO A 1 132 ? -11.528 -0.987 12.523 1.00 87.12 132 PRO A CA 1
ATOM 982 C C . PRO A 1 132 ? -10.251 -1.663 13.068 1.00 87.12 132 PRO A C 1
ATOM 984 O O . PRO A 1 132 ? -9.171 -1.242 12.688 1.00 87.12 132 PRO A O 1
ATOM 987 N N . ASP A 1 133 ? -10.359 -2.645 13.974 1.00 92.06 133 ASP A N 1
ATOM 988 C CA . ASP A 1 133 ? -9.269 -3.487 14.515 1.00 92.06 133 ASP A CA 1
ATOM 989 C C . ASP A 1 133 ? -9.765 -4.940 14.565 1.00 92.06 133 ASP A C 1
ATOM 991 O O . ASP A 1 133 ? -10.506 -5.342 15.473 1.00 92.06 133 ASP A O 1
ATOM 995 N N . THR A 1 134 ? -9.450 -5.716 13.532 1.00 91.31 134 THR A N 1
ATOM 996 C CA . THR A 1 134 ? -10.003 -7.053 13.309 1.00 91.31 134 THR A CA 1
ATOM 997 C C . THR A 1 134 ? -9.490 -8.078 14.312 1.00 91.31 134 THR A C 1
ATOM 999 O O . THR A 1 134 ? -10.256 -8.970 14.705 1.00 91.31 134 THR A O 1
ATOM 1002 N N . ASP A 1 135 ? -8.229 -7.992 14.724 1.00 87.19 135 ASP A N 1
ATOM 1003 C CA . ASP A 1 135 ? -7.614 -8.967 15.624 1.00 87.19 135 ASP A CA 1
ATOM 1004 C C . ASP A 1 135 ? -7.664 -8.580 17.114 1.00 87.19 135 ASP A C 1
ATOM 1006 O O . ASP A 1 135 ? -7.469 -9.441 17.983 1.00 87.19 135 ASP A O 1
ATOM 1010 N N . GLY A 1 136 ? -8.082 -7.350 17.408 1.00 85.88 136 GLY A N 1
ATOM 1011 C CA . GLY A 1 136 ? -8.372 -6.827 18.735 1.00 85.88 136 GLY A CA 1
ATOM 1012 C C . GLY A 1 136 ? -7.131 -6.395 19.511 1.00 85.88 136 GLY A C 1
ATOM 1013 O O . GLY A 1 136 ? -7.154 -6.449 20.749 1.00 85.88 136 GLY A O 1
ATOM 1014 N N . ASP A 1 137 ? -6.043 -6.047 18.829 1.00 82.31 137 ASP A N 1
ATOM 1015 C CA . ASP A 1 137 ? -4.762 -5.702 19.440 1.00 82.31 137 ASP A CA 1
ATOM 1016 C C . ASP A 1 137 ? -4.533 -4.198 19.653 1.00 82.31 137 ASP A C 1
ATOM 1018 O O . ASP A 1 137 ? -3.488 -3.804 20.184 1.00 82.31 137 ASP A O 1
ATOM 1022 N N . THR A 1 138 ? -5.550 -3.382 19.359 1.00 85.94 138 THR A N 1
ATOM 1023 C CA . THR A 1 138 ? -5.625 -1.916 19.459 1.00 85.94 138 THR A CA 1
ATOM 1024 C C . THR A 1 138 ? -4.964 -1.124 18.331 1.00 85.94 138 THR A C 1
ATOM 1026 O O . THR A 1 138 ? -4.990 0.114 18.375 1.00 85.94 138 THR A O 1
ATOM 1029 N N . TYR A 1 139 ? -4.416 -1.780 17.309 1.00 83.38 139 TYR A N 1
ATOM 1030 C CA . TYR A 1 139 ? -3.996 -1.131 16.071 1.00 83.38 139 TYR A CA 1
ATOM 1031 C C . TYR A 1 139 ? -5.095 -1.245 15.013 1.00 83.38 139 TYR A C 1
ATOM 1033 O O . TYR A 1 139 ? -5.788 -2.242 14.924 1.00 83.38 139 TYR A O 1
ATOM 1041 N N . ALA A 1 140 ? -5.305 -0.175 14.242 1.00 90.50 140 ALA A N 1
ATOM 1042 C CA . ALA A 1 140 ? -6.300 -0.222 13.176 1.00 90.50 140 ALA A CA 1
ATOM 1043 C C . ALA A 1 140 ? -5.782 -1.010 11.967 1.00 90.50 140 ALA A C 1
ATOM 1045 O O . ALA A 1 140 ? -4.638 -0.763 11.556 1.00 90.50 140 ALA A O 1
ATOM 1046 N N . ASP A 1 141 ? -6.639 -1.803 11.319 1.00 93.19 141 ASP A N 1
ATOM 1047 C CA . ASP A 1 141 ? -6.239 -2.677 10.208 1.00 93.19 141 ASP A CA 1
ATOM 1048 C C . ASP A 1 141 ? -5.563 -1.865 9.087 1.00 93.19 141 ASP A C 1
ATOM 1050 O O . ASP A 1 141 ? -4.502 -2.223 8.559 1.00 93.19 141 ASP 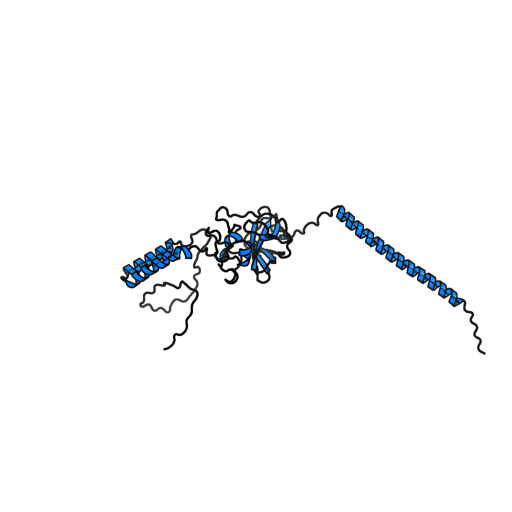A O 1
ATOM 1054 N N . GLY A 1 142 ? -6.123 -0.701 8.746 1.00 92.06 142 GLY A N 1
ATOM 1055 C CA . GLY A 1 142 ? -5.553 0.216 7.759 1.00 92.06 142 GLY A CA 1
ATOM 1056 C C . GLY A 1 142 ? -4.156 0.731 8.112 1.00 92.06 142 GLY A C 1
ATOM 1057 O O . GLY A 1 142 ? -3.299 0.861 7.229 1.00 92.06 142 GLY A O 1
ATOM 1058 N N . ILE A 1 143 ? -3.880 0.983 9.393 1.00 92.50 143 ILE A N 1
ATOM 1059 C CA . ILE A 1 143 ? -2.559 1.422 9.866 1.00 92.50 143 ILE A CA 1
ATOM 1060 C C . ILE A 1 143 ? -1.558 0.276 9.812 1.00 92.50 143 ILE A C 1
ATOM 1062 O O . ILE A 1 143 ? -0.424 0.472 9.360 1.00 92.50 143 ILE A O 1
ATOM 1066 N N . GLU A 1 144 ? -1.964 -0.912 10.237 1.00 94.25 144 GLU A N 1
ATOM 1067 C CA . GLU A 1 144 ? -1.134 -2.108 10.179 1.00 94.25 144 GLU A CA 1
ATOM 1068 C C . GLU A 1 144 ? -0.717 -2.413 8.742 1.00 94.25 144 GLU A C 1
ATOM 1070 O O . GLU A 1 144 ? 0.479 -2.513 8.450 1.00 94.25 144 GLU A O 1
ATOM 1075 N N . VAL A 1 145 ? -1.673 -2.427 7.809 1.00 94.50 145 VAL A N 1
ATOM 1076 C CA . VAL A 1 145 ? -1.419 -2.672 6.383 1.00 94.50 145 VAL A CA 1
ATOM 1077 C C . VAL A 1 145 ? -0.453 -1.638 5.805 1.00 94.50 145 VAL A C 1
ATOM 1079 O O . VAL A 1 145 ? 0.505 -2.000 5.116 1.00 94.50 145 VAL A O 1
ATOM 1082 N N . VAL A 1 146 ? -0.651 -0.350 6.102 1.00 92.19 146 VAL A N 1
ATOM 1083 C CA . VAL A 1 146 ? 0.239 0.732 5.645 1.00 92.19 146 VAL A CA 1
ATOM 1084 C C . VAL A 1 146 ? 1.655 0.579 6.200 1.00 92.19 146 VAL A C 1
ATOM 1086 O O . VAL A 1 146 ? 2.627 0.886 5.504 1.00 92.19 146 VAL A O 1
ATOM 1089 N N . ARG A 1 147 ? 1.791 0.089 7.434 1.00 91.75 147 ARG A N 1
ATOM 1090 C CA . ARG A 1 147 ? 3.078 -0.086 8.122 1.00 91.75 147 ARG A CA 1
ATOM 1091 C C . ARG A 1 147 ? 3.702 -1.473 7.917 1.00 91.75 147 ARG A C 1
ATOM 1093 O O . ARG A 1 147 ? 4.816 -1.724 8.395 1.00 91.75 147 ARG A O 1
ATOM 1100 N N . GLY A 1 148 ? 3.049 -2.351 7.161 1.00 93.31 148 GLY A N 1
ATOM 1101 C CA . GLY A 1 148 ? 3.532 -3.690 6.832 1.00 93.31 148 GLY A CA 1
ATOM 1102 C C . GLY A 1 148 ? 3.424 -4.677 7.991 1.00 93.31 148 GLY A C 1
ATOM 1103 O O . GLY A 1 148 ? 4.392 -5.384 8.295 1.00 93.31 148 GLY A O 1
ATOM 1104 N N . TYR A 1 149 ? 2.274 -4.667 8.650 1.00 95.00 149 TYR A N 1
ATOM 1105 C CA . TYR A 1 149 ? 1.842 -5.601 9.681 1.00 95.00 149 TYR A CA 1
ATOM 1106 C C . TYR A 1 149 ? 0.570 -6.326 9.219 1.00 95.00 149 TYR A C 1
ATOM 1108 O O . TYR A 1 149 ? -0.065 -5.918 8.241 1.00 95.00 149 TYR A O 1
ATOM 1116 N N . ASN A 1 150 ? 0.277 -7.460 9.845 1.00 95.81 150 ASN A N 1
ATOM 1117 C CA . ASN A 1 150 ? -0.812 -8.350 9.482 1.00 95.81 150 ASN A CA 1
ATOM 1118 C C . ASN A 1 150 ? -2.028 -8.095 10.389 1.00 95.81 150 ASN A C 1
ATOM 1120 O O . ASN A 1 150 ? -1.987 -8.577 11.514 1.00 95.81 150 ASN A O 1
ATOM 1124 N N . PRO A 1 151 ? -3.128 -7.521 9.863 1.00 95.00 151 PRO A N 1
ATOM 1125 C CA . PRO A 1 151 ? -4.309 -7.129 10.650 1.00 95.00 151 PRO A CA 1
ATOM 1126 C C . PRO A 1 151 ? -5.171 -8.302 11.153 1.00 95.00 151 PRO A C 1
ATOM 1128 O O . PRO A 1 151 ? -6.312 -8.150 11.578 1.00 95.00 151 PRO A O 1
ATOM 1131 N N . LEU A 1 152 ? -4.692 -9.536 10.980 1.00 95.25 152 LEU A N 1
ATOM 1132 C CA . LEU A 1 152 ? -5.352 -10.752 11.458 1.00 95.25 152 LEU A CA 1
ATOM 1133 C C . LEU A 1 152 ? -4.550 -11.435 12.573 1.00 95.25 152 LEU A C 1
ATOM 1135 O O . LEU A 1 152 ? -4.900 -12.551 12.979 1.00 95.25 152 LEU A O 1
ATOM 1139 N N . LEU A 1 153 ? -3.431 -10.848 12.993 1.00 92.44 153 LEU A N 1
ATOM 1140 C CA . LEU A 1 153 ? -2.503 -11.408 13.960 1.00 92.44 153 LEU A CA 1
ATOM 1141 C C . LEU A 1 153 ? -2.102 -10.340 14.968 1.00 92.44 153 LEU A C 1
ATOM 1143 O O . LEU A 1 153 ? -1.222 -9.549 14.680 1.00 92.44 153 LEU A O 1
ATOM 1147 N N . ALA A 1 154 ? -2.611 -10.458 16.192 1.00 87.31 154 ALA A N 1
ATOM 1148 C CA . ALA A 1 154 ? -2.259 -9.517 17.243 1.00 87.31 154 ALA A CA 1
ATOM 1149 C C . ALA A 1 154 ? -0.734 -9.383 17.462 1.00 87.31 154 ALA A C 1
ATOM 1151 O O . ALA A 1 154 ? 0.012 -10.375 17.565 1.00 87.31 154 ALA A O 1
ATOM 1152 N N . SER A 1 155 ? -0.292 -8.139 17.620 1.00 84.06 155 SER A N 1
ATOM 1153 C CA . SER A 1 155 ? 1.048 -7.700 17.999 1.00 84.06 155 SER A CA 1
ATOM 1154 C C . SER A 1 155 ? 1.604 -8.482 19.199 1.00 84.06 155 SER A C 1
ATOM 1156 O O . SER A 1 155 ? 0.871 -8.867 20.120 1.00 84.06 155 SER A O 1
ATOM 1158 N N . PRO A 1 156 ? 2.927 -8.760 19.240 1.00 90.31 156 PRO A N 1
ATOM 1159 C CA . PRO A 1 156 ? 3.998 -8.200 18.397 1.00 90.31 156 PRO A CA 1
ATOM 1160 C C . PRO A 1 156 ? 4.477 -9.107 17.250 1.00 90.31 156 PRO A C 1
ATOM 1162 O O . PRO A 1 156 ? 5.568 -8.895 16.717 1.00 90.31 156 PRO A O 1
ATOM 1165 N N . ASN A 1 157 ? 3.749 -10.182 16.927 1.00 90.25 157 ASN A N 1
ATOM 1166 C CA . ASN A 1 157 ? 4.189 -11.199 15.954 1.00 90.25 157 ASN A CA 1
ATOM 1167 C C . ASN A 1 157 ? 3.458 -11.082 14.607 1.00 90.25 157 ASN A C 1
ATOM 1169 O O . ASN A 1 157 ? 3.149 -12.079 13.957 1.00 90.25 157 ASN A O 1
ATOM 1173 N N . ASP A 1 158 ? 3.204 -9.846 14.218 1.00 91.75 158 ASP A N 1
ATOM 1174 C CA . ASP A 1 158 ? 2.343 -9.372 13.138 1.00 91.75 158 ASP A CA 1
ATOM 1175 C C . ASP A 1 158 ? 3.148 -8.820 11.948 1.00 91.75 158 ASP A C 1
ATOM 1177 O O . ASP A 1 158 ? 2.618 -8.614 10.859 1.00 91.75 158 ASP A O 1
ATOM 1181 N N . LYS A 1 159 ? 4.462 -8.610 12.112 1.00 94.62 159 LYS A N 1
ATOM 1182 C CA . LYS A 1 159 ? 5.321 -8.039 11.067 1.00 94.62 159 LYS A CA 1
ATOM 1183 C C . LYS A 1 159 ? 5.389 -8.913 9.811 1.00 94.62 159 LYS A C 1
ATOM 1185 O O . LYS A 1 159 ? 5.759 -10.086 9.868 1.00 94.62 159 LYS A O 1
ATOM 1190 N N . ILE A 1 160 ? 5.142 -8.296 8.656 1.00 92.12 160 ILE A N 1
ATOM 1191 C CA . ILE A 1 160 ? 5.203 -8.953 7.349 1.00 92.12 160 ILE A CA 1
ATOM 1192 C C . ILE A 1 160 ? 6.589 -8.786 6.713 1.00 92.12 160 ILE A C 1
ATOM 1194 O O . ILE A 1 160 ? 7.150 -7.688 6.664 1.00 92.12 160 ILE A O 1
ATOM 1198 N N . GLU A 1 161 ? 7.109 -9.875 6.143 1.00 90.31 161 GLU A N 1
ATOM 1199 C CA . GLU A 1 161 ? 8.277 -9.857 5.261 1.00 90.31 161 GLU A CA 1
ATOM 1200 C C . GLU A 1 161 ? 7.853 -9.919 3.788 1.00 90.31 161 GLU A C 1
ATOM 1202 O O . GLU A 1 161 ? 7.161 -10.843 3.354 1.00 90.31 161 GLU A O 1
ATOM 1207 N N . TYR A 1 162 ? 8.307 -8.952 2.991 1.00 86.88 162 TYR A N 1
ATOM 1208 C CA . TYR A 1 162 ? 7.988 -8.886 1.566 1.00 86.88 162 TYR A CA 1
ATOM 1209 C C . TYR A 1 162 ? 9.061 -9.560 0.715 1.00 86.88 162 TYR A C 1
ATOM 1211 O O . TYR A 1 162 ? 10.262 -9.358 0.900 1.00 86.88 162 TYR A O 1
ATOM 1219 N N . THR A 1 163 ? 8.611 -10.332 -0.272 1.00 87.31 163 THR A N 1
ATOM 1220 C CA . THR A 1 163 ? 9.475 -11.021 -1.236 1.00 87.31 163 THR A CA 1
ATOM 1221 C C . THR A 1 163 ? 9.216 -10.529 -2.653 1.00 87.31 163 THR A C 1
ATOM 1223 O O . THR A 1 163 ? 8.206 -9.884 -2.934 1.00 87.31 163 THR A O 1
ATOM 1226 N N . GLU A 1 164 ? 10.154 -10.807 -3.561 1.00 90.06 164 GLU A N 1
ATOM 1227 C CA . GLU A 1 164 ? 9.986 -10.419 -4.958 1.00 90.06 164 GLU A CA 1
ATOM 1228 C C . GLU A 1 164 ? 8.799 -11.186 -5.584 1.00 90.06 164 GLU A C 1
ATOM 1230 O O . GLU A 1 164 ? 8.755 -12.418 -5.490 1.00 90.06 164 GLU A O 1
ATOM 1235 N N . PRO A 1 165 ? 7.851 -10.497 -6.249 1.00 88.94 165 PRO A N 1
ATOM 1236 C CA . PRO A 1 165 ? 6.711 -11.145 -6.887 1.00 88.94 165 PRO A CA 1
ATOM 1237 C C . PRO A 1 165 ? 7.111 -12.222 -7.907 1.00 88.94 165 PRO A C 1
ATOM 1239 O O . PRO A 1 165 ? 7.898 -11.976 -8.821 1.00 88.94 165 PRO A O 1
ATOM 1242 N N . THR A 1 166 ? 6.508 -13.411 -7.814 1.00 77.25 166 THR A N 1
ATOM 1243 C CA . THR A 1 166 ? 6.765 -14.533 -8.742 1.00 77.25 166 THR A CA 1
ATOM 1244 C C . THR A 1 166 ? 5.921 -14.486 -10.022 1.00 77.25 166 THR A C 1
ATOM 1246 O O . THR A 1 166 ? 6.322 -15.063 -11.032 1.00 77.25 166 THR A O 1
ATOM 1249 N N . GLN A 1 167 ? 4.779 -13.783 -10.017 1.00 67.75 167 GLN A N 1
ATOM 1250 C CA . GLN A 1 167 ? 3.897 -13.592 -11.181 1.00 67.75 167 GLN A CA 1
ATOM 1251 C C . GLN A 1 167 ? 3.588 -12.106 -11.415 1.00 67.75 167 GLN A C 1
ATOM 1253 O O . GLN A 1 167 ? 2.503 -11.609 -11.120 1.00 67.75 167 GLN A O 1
ATOM 1258 N N . ALA A 1 168 ? 4.575 -11.383 -11.937 1.00 66.81 168 ALA A N 1
ATOM 1259 C CA . ALA A 1 168 ? 4.536 -9.931 -12.085 1.00 66.81 168 ALA A CA 1
ATOM 1260 C C . ALA A 1 168 ? 4.211 -9.513 -13.526 1.00 66.81 168 ALA A C 1
ATOM 1262 O O . ALA A 1 168 ? 5.130 -9.173 -14.261 1.00 66.81 168 ALA A O 1
ATOM 1263 N N . ASN A 1 169 ? 2.946 -9.621 -13.957 1.00 79.00 169 ASN A N 1
ATOM 1264 C CA . ASN A 1 169 ? 2.455 -9.165 -15.275 1.00 79.00 169 ASN A CA 1
ATOM 1265 C C . ASN A 1 169 ? 0.910 -9.031 -15.316 1.00 79.00 169 ASN A C 1
ATOM 1267 O O . ASN A 1 169 ? 0.277 -9.357 -16.322 1.00 79.00 169 ASN A O 1
ATOM 1271 N N . ASP A 1 170 ? 0.269 -8.599 -14.228 1.00 89.31 170 ASP A N 1
ATOM 1272 C CA . ASP A 1 170 ? -1.170 -8.308 -14.245 1.00 89.31 170 ASP A CA 1
ATOM 1273 C C . ASP A 1 170 ? -1.412 -6.904 -14.815 1.00 89.31 170 ASP A C 1
ATOM 1275 O O . ASP A 1 170 ? -1.017 -5.898 -14.230 1.00 89.31 170 ASP A O 1
ATOM 1279 N N . ASN A 1 171 ? -2.101 -6.831 -15.956 1.00 88.44 171 ASN A N 1
ATOM 1280 C CA . ASN A 1 171 ? -2.363 -5.577 -16.667 1.00 88.44 171 ASN A CA 1
ATOM 1281 C C . ASN A 1 171 ? -3.252 -4.588 -15.893 1.00 88.44 171 ASN A C 1
ATOM 1283 O O . ASN A 1 171 ? -3.338 -3.422 -16.291 1.00 88.44 171 ASN A O 1
ATOM 1287 N N . ARG A 1 172 ? -3.930 -5.028 -14.823 1.00 91.56 172 ARG A N 1
ATOM 1288 C CA . ARG A 1 172 ? -4.701 -4.145 -13.935 1.00 91.56 172 ARG A CA 1
ATOM 1289 C C . ARG A 1 172 ? -3.798 -3.212 -13.134 1.00 91.56 172 ARG A C 1
ATOM 1291 O O . ARG A 1 172 ? -4.249 -2.130 -12.780 1.00 91.56 172 ARG A O 1
ATOM 1298 N N . TYR A 1 173 ? -2.547 -3.602 -12.892 1.00 95.12 173 TYR A N 1
ATOM 1299 C CA . TYR A 1 173 ? -1.573 -2.833 -12.122 1.00 95.12 173 TYR A CA 1
ATOM 1300 C C . TYR A 1 173 ? -0.471 -2.333 -13.046 1.00 95.12 173 TYR A C 1
ATOM 1302 O O . TYR A 1 173 ? 0.174 -3.111 -13.748 1.00 95.12 173 TYR A O 1
ATOM 1310 N N . GLN A 1 174 ? -0.229 -1.026 -13.058 1.00 95.25 174 GLN A N 1
ATOM 1311 C CA . GLN A 1 174 ? 0.812 -0.435 -13.897 1.00 95.25 174 GLN A CA 1
ATOM 1312 C C . GLN A 1 174 ? 1.498 0.706 -13.167 1.00 95.25 174 GLN A C 1
ATOM 1314 O O . GLN A 1 174 ? 0.841 1.536 -12.548 1.00 95.25 174 GLN A O 1
ATOM 1319 N N . ILE A 1 175 ? 2.818 0.787 -13.307 1.00 95.00 175 ILE A N 1
ATOM 1320 C CA . ILE A 1 175 ? 3.580 1.983 -12.957 1.00 95.00 175 ILE A CA 1
ATOM 1321 C C . ILE A 1 175 ? 3.784 2.771 -14.248 1.00 95.00 175 ILE A C 1
ATOM 1323 O O . ILE A 1 175 ? 4.452 2.311 -15.173 1.00 95.00 175 ILE A O 1
ATOM 1327 N N . THR A 1 176 ? 3.184 3.956 -14.325 1.00 92.56 176 THR A N 1
ATOM 1328 C CA . THR A 1 176 ? 3.181 4.791 -15.533 1.00 92.56 176 THR A CA 1
ATOM 1329 C C . THR A 1 176 ? 4.295 5.827 -15.541 1.00 92.56 176 THR A C 1
ATOM 1331 O O . THR A 1 176 ? 4.697 6.287 -16.608 1.00 92.56 176 THR A O 1
ATOM 1334 N N . GLY A 1 177 ? 4.809 6.210 -14.373 1.00 88.81 177 GLY A N 1
ATOM 1335 C CA . GLY A 1 177 ? 5.844 7.230 -14.283 1.00 88.81 177 GLY A CA 1
ATOM 1336 C C . GLY A 1 177 ? 6.514 7.276 -12.923 1.00 88.81 177 GLY A C 1
ATOM 1337 O O . GLY A 1 177 ? 5.906 6.951 -11.907 1.00 88.81 177 GLY A O 1
ATOM 1338 N N . MET A 1 178 ? 7.769 7.712 -12.925 1.00 90.94 178 MET A N 1
ATOM 1339 C CA . MET A 1 178 ? 8.580 7.901 -11.733 1.00 90.94 178 MET A CA 1
ATOM 1340 C C . MET A 1 178 ? 9.438 9.154 -11.910 1.00 90.94 178 MET A C 1
ATOM 1342 O O . MET A 1 178 ? 10.008 9.368 -12.983 1.00 90.94 178 MET A O 1
ATOM 1346 N N . ARG A 1 179 ? 9.516 9.992 -10.877 1.00 87.62 179 ARG A N 1
ATOM 1347 C CA . ARG A 1 179 ? 10.279 11.240 -10.889 1.00 87.62 179 ARG A CA 1
ATOM 1348 C C . ARG A 1 179 ? 10.907 11.496 -9.526 1.00 87.62 179 ARG A C 1
ATOM 1350 O O . ARG A 1 179 ? 10.238 11.365 -8.512 1.00 87.62 179 ARG A O 1
ATOM 1357 N N . LEU A 1 180 ? 12.160 11.937 -9.533 1.00 85.69 180 LEU A N 1
ATOM 1358 C CA . LEU A 1 180 ? 12.813 12.494 -8.355 1.00 85.69 180 LEU A CA 1
ATOM 1359 C C . LEU A 1 180 ? 12.479 13.987 -8.244 1.00 85.69 180 LEU A C 1
ATOM 1361 O O . LEU A 1 180 ? 12.671 14.738 -9.207 1.00 85.69 180 LEU A O 1
ATOM 1365 N N . GLY A 1 181 ? 11.918 14.390 -7.110 1.00 75.25 181 GLY A N 1
ATOM 1366 C CA . GLY A 1 181 ? 11.671 15.778 -6.746 1.00 75.25 181 GLY A CA 1
ATOM 1367 C C . GLY A 1 181 ? 12.889 16.396 -6.064 1.00 75.25 181 GLY A C 1
ATOM 1368 O O . GLY A 1 181 ? 13.556 15.744 -5.269 1.00 75.25 181 GLY A O 1
ATOM 1369 N N . ASP A 1 182 ? 13.144 17.663 -6.380 1.00 62.09 182 ASP A N 1
ATOM 1370 C CA . ASP A 1 182 ? 14.223 18.475 -5.812 1.00 62.09 182 ASP A CA 1
ATOM 1371 C C . ASP A 1 182 ? 13.608 19.437 -4.782 1.00 62.09 182 ASP A C 1
ATOM 1373 O O . ASP A 1 182 ? 13.441 20.631 -5.024 1.00 62.09 182 ASP A O 1
ATOM 1377 N N . SER A 1 183 ? 13.084 18.887 -3.684 1.00 51.47 183 SER A N 1
ATOM 1378 C CA . SER A 1 183 ? 12.420 19.662 -2.630 1.00 51.47 183 SER A CA 1
ATOM 1379 C C . SER A 1 183 ? 13.365 19.922 -1.463 1.00 51.47 183 SER A C 1
ATOM 1381 O O . SER A 1 183 ? 13.095 19.472 -0.356 1.00 51.47 183 SER A O 1
ATOM 1383 N N . GLY A 1 184 ? 14.458 20.647 -1.726 1.00 54.22 184 GLY A N 1
ATOM 1384 C CA . GLY A 1 184 ? 15.253 21.429 -0.763 1.00 54.22 184 GLY A CA 1
ATOM 1385 C C . GLY A 1 184 ? 15.926 20.685 0.400 1.00 54.22 184 GLY A C 1
ATOM 1386 O O . GLY A 1 184 ? 17.144 20.753 0.527 1.00 54.22 184 GLY A O 1
ATOM 1387 N N . GLU A 1 185 ? 15.150 20.020 1.256 1.00 55.03 185 GLU A N 1
ATOM 1388 C CA . GLU A 1 185 ? 15.602 19.386 2.501 1.00 55.03 185 GLU A CA 1
ATOM 1389 C C . GLU A 1 185 ? 15.468 17.857 2.507 1.00 55.03 185 GLU A C 1
ATOM 1391 O O . GLU A 1 185 ? 16.212 17.214 3.235 1.00 55.03 185 GLU A O 1
ATOM 1396 N N . ASN A 1 186 ? 14.606 17.261 1.670 1.00 63.25 186 ASN A N 1
ATOM 1397 C CA . ASN A 1 186 ? 14.510 15.806 1.488 1.00 63.25 186 ASN A CA 1
ATOM 1398 C C . ASN A 1 186 ? 14.138 15.472 0.036 1.00 63.25 186 ASN A C 1
ATOM 1400 O O . ASN A 1 186 ? 13.178 16.018 -0.512 1.00 63.25 186 ASN A O 1
ATOM 1404 N N . GLU A 1 187 ? 14.893 14.574 -0.594 1.00 73.50 187 GLU A N 1
ATOM 1405 C CA . GLU A 1 187 ? 14.627 14.116 -1.959 1.00 73.50 187 GLU A CA 1
ATOM 1406 C C . GLU A 1 187 ? 13.424 13.166 -1.977 1.00 73.50 187 GLU A C 1
ATOM 1408 O O . GLU A 1 187 ? 13.474 12.070 -1.420 1.00 73.50 187 GLU A O 1
ATOM 1413 N N . GLN A 1 188 ? 12.340 13.567 -2.641 1.00 83.56 188 GLN A N 1
ATOM 1414 C CA . GLN A 1 188 ? 11.102 12.788 -2.676 1.00 83.56 188 GLN A CA 1
ATOM 1415 C C . GLN A 1 188 ? 10.933 12.069 -4.011 1.00 83.56 188 GLN A C 1
ATOM 1417 O O . GLN A 1 188 ? 11.029 12.665 -5.088 1.00 83.56 188 GLN A O 1
ATOM 1422 N N . LEU A 1 189 ? 10.626 10.777 -3.958 1.00 87.94 189 LEU A N 1
ATOM 1423 C CA . LEU A 1 189 ? 10.305 9.981 -5.129 1.00 87.94 189 LEU A CA 1
ATOM 1424 C C . LEU A 1 189 ? 8.802 10.048 -5.392 1.00 87.94 189 LEU A C 1
ATOM 1426 O O . LEU A 1 189 ? 8.000 9.541 -4.614 1.00 87.94 189 LEU A O 1
ATOM 1430 N N . THR A 1 190 ? 8.414 10.648 -6.513 1.00 91.44 190 THR A N 1
ATOM 1431 C CA . THR A 1 190 ? 7.032 10.609 -6.993 1.00 91.44 190 THR A CA 1
ATOM 1432 C C . THR A 1 190 ? 6.842 9.427 -7.932 1.00 91.44 190 THR A C 1
ATOM 1434 O O . THR A 1 190 ? 7.543 9.308 -8.939 1.00 91.44 190 THR A O 1
ATOM 1437 N N . ILE A 1 191 ? 5.864 8.576 -7.640 1.00 94.00 191 ILE A N 1
ATOM 1438 C CA . ILE A 1 191 ? 5.487 7.414 -8.444 1.00 94.00 191 ILE A CA 1
ATOM 1439 C C . ILE A 1 191 ? 4.032 7.575 -8.852 1.00 94.00 191 ILE A C 1
ATOM 1441 O O . ILE A 1 191 ? 3.176 7.917 -8.044 1.00 94.00 191 ILE A O 1
ATOM 1445 N N . THR A 1 192 ? 3.747 7.321 -10.120 1.00 95.62 192 THR A N 1
ATOM 1446 C CA . THR A 1 192 ? 2.392 7.369 -10.670 1.00 95.62 192 THR A CA 1
ATOM 1447 C C . THR A 1 192 ? 2.070 6.057 -11.346 1.00 95.62 192 THR A C 1
ATOM 1449 O O . THR A 1 192 ? 2.948 5.417 -11.937 1.00 95.62 192 THR A O 1
ATOM 1452 N N . GLY A 1 193 ? 0.804 5.676 -11.300 1.00 96.19 193 GLY A N 1
ATOM 1453 C CA . GLY A 1 193 ? 0.365 4.444 -11.919 1.00 96.19 193 GLY A CA 1
ATOM 1454 C C . GLY A 1 193 ? -1.139 4.270 -11.918 1.00 96.19 193 GLY A C 1
ATOM 1455 O O . GLY A 1 193 ? -1.900 5.208 -11.660 1.00 96.19 193 GLY A O 1
ATOM 1456 N N . THR A 1 194 ? -1.548 3.050 -12.238 1.00 95.31 194 THR A N 1
ATOM 1457 C CA . THR A 1 194 ? -2.946 2.636 -12.259 1.00 95.31 194 THR A CA 1
ATOM 1458 C C . THR A 1 194 ? -3.152 1.306 -11.545 1.00 95.31 194 THR A C 1
ATOM 1460 O O . THR A 1 194 ? -2.259 0.458 -11.530 1.00 95.31 194 THR A O 1
ATOM 1463 N N . GLY A 1 195 ? -4.348 1.130 -10.998 1.00 94.38 195 GLY A N 1
ATOM 1464 C CA . GLY A 1 195 ? -4.835 -0.059 -10.309 1.00 94.38 195 GLY A CA 1
ATOM 1465 C C . GLY A 1 195 ? -6.367 -0.131 -10.365 1.00 94.38 195 GLY A C 1
ATOM 1466 O O . GLY A 1 195 ? -6.999 0.718 -11.001 1.00 94.38 195 GLY A O 1
ATOM 1467 N N . PRO A 1 196 ? -6.989 -1.115 -9.697 1.00 92.06 196 PRO A N 1
ATOM 1468 C CA . PRO A 1 196 ? -8.436 -1.117 -9.472 1.00 92.06 196 PRO A CA 1
ATOM 1469 C C . PRO A 1 196 ? -8.879 0.149 -8.721 1.00 92.06 196 PRO A C 1
ATOM 1471 O O . PRO A 1 196 ? -8.083 0.718 -7.984 1.00 92.06 196 PRO A O 1
ATOM 1474 N N . ASN A 1 197 ? -10.112 0.617 -8.927 1.00 87.88 197 ASN A N 1
ATOM 1475 C CA . ASN A 1 197 ? -10.613 1.874 -8.348 1.00 87.88 197 ASN A CA 1
ATOM 1476 C C . ASN A 1 197 ? -10.761 1.782 -6.826 1.00 87.88 197 ASN A C 1
ATOM 1478 O O . ASN A 1 197 ? -11.287 0.784 -6.344 1.00 87.88 197 ASN A O 1
ATOM 1482 N N . TYR A 1 198 ? -10.402 2.850 -6.107 1.00 85.69 198 TYR A N 1
ATOM 1483 C CA . TYR A 1 198 ? -10.468 2.931 -4.639 1.00 85.69 198 TYR A CA 1
ATOM 1484 C C . TYR A 1 198 ? -9.701 1.842 -3.875 1.00 85.69 198 TYR A C 1
ATOM 1486 O O . TYR A 1 198 ? -9.856 1.738 -2.665 1.00 85.69 198 TYR A O 1
ATOM 1494 N N . SER A 1 199 ? -8.857 1.070 -4.553 1.00 89.81 199 SER A N 1
ATOM 1495 C CA . SER A 1 199 ? -8.125 -0.033 -3.943 1.00 89.81 199 SER A CA 1
ATOM 1496 C C . SER A 1 199 ? -6.753 0.395 -3.453 1.00 89.81 199 SER A C 1
ATOM 1498 O O . SER A 1 199 ? -6.105 1.282 -4.030 1.00 89.81 199 SER A O 1
ATOM 1500 N N . LEU A 1 200 ? -6.285 -0.295 -2.418 1.00 93.94 200 LEU A N 1
ATOM 1501 C CA . LEU A 1 200 ? -4.903 -0.197 -1.980 1.00 93.94 200 LEU A CA 1
ATOM 1502 C C . LEU A 1 200 ? -3.938 -0.749 -3.028 1.00 93.94 200 LEU A C 1
ATOM 1504 O O . LEU A 1 200 ? -4.179 -1.760 -3.691 1.00 93.94 200 LEU A O 1
ATOM 1508 N N . ILE A 1 201 ? -2.804 -0.068 -3.145 1.00 96.12 201 ILE A N 1
ATOM 1509 C CA . ILE A 1 201 ? -1.680 -0.442 -3.990 1.00 96.12 201 ILE A CA 1
ATOM 1510 C C . ILE A 1 201 ? -0.440 -0.512 -3.110 1.00 96.12 201 ILE A C 1
ATOM 1512 O O . ILE A 1 201 ? 0.038 0.506 -2.606 1.00 96.12 201 ILE A O 1
ATOM 1516 N N . ALA A 1 202 ? 0.109 -1.716 -2.982 1.00 95.81 202 ALA A N 1
ATOM 1517 C CA . ALA A 1 202 ? 1.425 -1.932 -2.412 1.00 95.81 202 ALA A CA 1
ATOM 1518 C C . ALA A 1 202 ? 2.487 -1.650 -3.481 1.00 95.81 202 ALA A C 1
ATOM 1520 O O . ALA A 1 202 ? 2.540 -2.297 -4.528 1.00 95.81 202 ALA A O 1
ATOM 1521 N N . LEU A 1 203 ? 3.340 -0.672 -3.219 1.00 96.50 203 LEU A N 1
ATOM 1522 C CA . LEU A 1 203 ? 4.543 -0.380 -3.976 1.00 96.50 203 LEU A CA 1
ATOM 1523 C C . LEU A 1 203 ? 5.708 -1.134 -3.327 1.00 96.50 203 LEU A C 1
ATOM 1525 O O . LEU A 1 203 ? 6.295 -0.679 -2.345 1.00 96.50 203 LEU A O 1
ATOM 1529 N N . LEU A 1 204 ? 6.018 -2.309 -3.874 1.00 95.50 204 LEU A N 1
ATOM 1530 C CA . LEU A 1 204 ? 7.102 -3.167 -3.396 1.00 95.50 204 LEU A CA 1
ATOM 1531 C C . LEU A 1 204 ? 8.412 -2.713 -4.037 1.00 95.50 204 LEU A C 1
ATOM 1533 O O . LEU A 1 204 ? 8.636 -2.949 -5.228 1.00 95.50 204 LEU A O 1
ATOM 1537 N N . VAL A 1 205 ? 9.262 -2.043 -3.262 1.00 94.62 205 VAL A N 1
ATOM 1538 C CA . VAL A 1 205 ? 10.565 -1.538 -3.707 1.00 94.62 205 VAL A CA 1
ATOM 1539 C C . VAL A 1 205 ? 11.642 -2.532 -3.294 1.00 94.62 205 VAL A C 1
ATOM 1541 O O . VAL A 1 205 ? 12.057 -2.582 -2.139 1.00 94.62 205 VAL A O 1
ATOM 1544 N N . MET A 1 206 ? 12.102 -3.329 -4.249 1.00 93.75 206 MET A N 1
ATOM 1545 C CA . MET A 1 206 ? 13.099 -4.373 -4.044 1.00 93.75 206 MET A CA 1
ATOM 1546 C C . MET A 1 206 ? 14.498 -3.820 -4.324 1.00 93.75 206 MET A C 1
ATOM 1548 O O . MET A 1 206 ? 14.810 -3.463 -5.461 1.00 93.75 206 MET A O 1
ATOM 1552 N N . GLY A 1 207 ? 15.333 -3.776 -3.289 1.00 91.00 207 GLY A N 1
ATOM 1553 C CA . GLY A 1 207 ? 16.753 -3.420 -3.344 1.00 91.00 207 GLY A CA 1
ATOM 1554 C C . GLY A 1 207 ? 17.536 -4.222 -2.302 1.00 91.00 207 GLY A C 1
ATOM 1555 O O . GLY A 1 207 ? 17.122 -5.319 -1.933 1.00 91.00 207 GLY A O 1
ATOM 1556 N N . ASN A 1 208 ? 18.638 -3.674 -1.782 1.00 87.75 208 ASN A N 1
ATOM 1557 C CA . ASN A 1 208 ? 19.379 -4.320 -0.688 1.00 87.75 208 ASN A CA 1
ATOM 1558 C C . ASN A 1 208 ? 18.540 -4.443 0.598 1.00 87.75 208 ASN A C 1
ATOM 1560 O O . ASN A 1 208 ? 18.686 -5.401 1.351 1.00 87.75 208 ASN A O 1
ATOM 1564 N N . GLN A 1 209 ? 17.665 -3.466 0.841 1.00 87.94 209 GLN A N 1
ATOM 1565 C CA . GLN A 1 209 ? 16.656 -3.487 1.895 1.00 87.94 209 GLN A CA 1
ATOM 1566 C C . GLN A 1 209 ? 15.293 -3.248 1.236 1.00 87.94 209 GLN A C 1
ATOM 1568 O O . GLN A 1 209 ? 15.069 -2.152 0.713 1.00 87.94 209 GLN A O 1
ATOM 1573 N N . PRO A 1 210 ? 14.411 -4.262 1.182 1.00 90.69 210 PRO A N 1
ATOM 1574 C CA . PRO A 1 210 ? 13.073 -4.091 0.636 1.00 90.69 210 PRO A CA 1
ATOM 1575 C C . PRO A 1 210 ? 12.297 -3.029 1.416 1.00 90.69 210 PRO A C 1
ATOM 1577 O O . PRO A 1 210 ? 12.313 -3.028 2.647 1.00 90.69 210 PRO A O 1
ATOM 1580 N N . LYS A 1 211 ? 11.601 -2.140 0.706 1.00 91.75 211 LYS A N 1
ATOM 1581 C CA . LYS A 1 211 ? 10.662 -1.188 1.309 1.00 91.75 211 LYS A CA 1
ATOM 1582 C C . LYS A 1 211 ? 9.250 -1.467 0.812 1.00 91.75 211 LYS A C 1
ATOM 1584 O O . LYS A 1 211 ? 9.042 -1.698 -0.382 1.00 91.75 211 LYS A O 1
ATOM 1589 N N . LEU A 1 212 ? 8.294 -1.413 1.734 1.00 93.19 212 LEU A N 1
ATOM 1590 C CA . LEU A 1 212 ? 6.877 -1.329 1.416 1.00 93.19 212 LEU A CA 1
ATOM 1591 C C . LEU A 1 212 ? 6.467 0.136 1.469 1.00 93.19 212 LEU A C 1
ATOM 1593 O O . LEU A 1 212 ? 6.672 0.813 2.474 1.00 93.19 212 LEU A O 1
ATOM 1597 N N . TRP A 1 213 ? 5.830 0.589 0.403 1.00 94.50 213 TRP A N 1
ATOM 1598 C CA . TRP A 1 213 ? 5.045 1.808 0.412 1.00 94.50 213 TRP A CA 1
ATOM 1599 C C . TRP A 1 213 ? 3.613 1.470 0.037 1.00 94.50 213 TRP A C 1
ATOM 1601 O O . TRP A 1 213 ? 3.386 0.613 -0.813 1.00 94.50 213 TRP A O 1
ATOM 1611 N N . VAL A 1 214 ? 2.646 2.140 0.649 1.00 94.56 214 VAL A N 1
ATOM 1612 C CA . VAL A 1 214 ? 1.228 1.887 0.391 1.00 94.56 214 VAL A CA 1
ATOM 1613 C C . VAL A 1 214 ? 0.577 3.175 -0.079 1.00 94.56 214 VAL A C 1
ATOM 1615 O O . VAL A 1 214 ? 0.838 4.259 0.437 1.00 94.56 214 VAL A O 1
ATOM 1618 N N . THR A 1 215 ? -0.247 3.064 -1.110 1.00 95.19 215 THR A N 1
ATOM 1619 C CA . THR A 1 215 ? -1.060 4.164 -1.621 1.00 95.19 215 THR A CA 1
ATOM 1620 C C . THR A 1 215 ? -2.446 3.655 -1.984 1.00 95.19 215 THR A C 1
ATOM 1622 O O . THR A 1 215 ? -2.707 2.454 -1.943 1.00 95.19 215 THR A O 1
ATOM 1625 N N . ARG A 1 216 ? -3.333 4.565 -2.369 1.00 93.31 216 ARG A N 1
ATOM 1626 C CA . ARG A 1 216 ? -4.694 4.260 -2.793 1.00 93.31 216 ARG A CA 1
ATOM 1627 C C . ARG A 1 216 ? -4.958 4.871 -4.158 1.00 93.31 216 ARG A C 1
ATOM 1629 O O . ARG A 1 216 ? -4.524 5.987 -4.451 1.00 93.31 216 ARG A O 1
ATOM 1636 N N . THR A 1 217 ? -5.676 4.143 -5.000 1.00 91.56 217 THR A N 1
ATOM 1637 C CA . THR A 1 217 ? -6.172 4.695 -6.260 1.00 91.56 217 THR A CA 1
ATOM 1638 C C . THR A 1 217 ? -7.391 5.584 -6.046 1.00 91.56 217 THR A C 1
ATOM 1640 O O . THR A 1 217 ? -8.229 5.365 -5.174 1.00 91.56 217 THR A O 1
ATOM 1643 N N . ASP A 1 218 ? -7.539 6.587 -6.900 1.00 88.06 218 ASP A N 1
ATOM 1644 C CA . ASP A 1 218 ? -8.763 7.366 -6.981 1.00 88.06 218 ASP A CA 1
ATOM 1645 C C . ASP A 1 218 ? -9.904 6.577 -7.659 1.00 88.06 218 ASP A C 1
ATOM 1647 O O . ASP A 1 218 ? -9.767 5.431 -8.101 1.00 88.06 218 ASP A O 1
ATOM 1651 N N . LYS A 1 219 ? -11.055 7.236 -7.809 1.00 87.94 219 LYS A N 1
ATOM 1652 C CA . LYS A 1 219 ? -12.240 6.700 -8.499 1.00 87.94 219 LYS A CA 1
ATOM 1653 C C . LYS A 1 219 ? -12.015 6.293 -9.961 1.00 87.94 219 LYS A C 1
ATOM 1655 O O . LYS A 1 219 ? -12.875 5.645 -10.551 1.00 87.94 219 LYS A O 1
ATOM 1660 N N . THR A 1 220 ? -10.925 6.754 -10.571 1.00 88.44 220 THR A N 1
ATOM 1661 C CA . THR A 1 220 ? -10.531 6.446 -11.952 1.00 88.44 220 THR A CA 1
ATOM 1662 C C . THR A 1 220 ? -9.457 5.363 -12.023 1.00 88.44 220 THR A C 1
ATOM 1664 O O . THR A 1 220 ? -9.006 5.032 -13.120 1.00 88.44 220 THR A O 1
ATOM 1667 N N . GLY A 1 221 ? -9.043 4.825 -10.873 1.00 88.88 221 GLY A N 1
ATOM 1668 C CA . GLY A 1 221 ? -8.014 3.803 -10.779 1.00 88.88 221 GLY A CA 1
ATOM 1669 C C . GLY A 1 221 ? -6.604 4.371 -10.876 1.00 88.88 221 GLY A C 1
ATOM 1670 O O . GLY A 1 221 ? -5.674 3.616 -11.133 1.00 88.88 221 GLY A O 1
ATOM 1671 N N . ARG A 1 222 ? -6.401 5.684 -10.716 1.00 93.88 222 ARG A N 1
ATOM 1672 C CA . ARG A 1 222 ? -5.070 6.311 -10.787 1.00 93.88 222 ARG A CA 1
ATOM 1673 C C . ARG A 1 222 ? -4.521 6.543 -9.392 1.00 93.88 222 ARG A C 1
ATOM 1675 O O . ARG A 1 222 ? -5.263 6.947 -8.507 1.00 93.88 222 ARG A O 1
ATOM 1682 N N . PHE A 1 223 ? -3.221 6.350 -9.210 1.00 95.50 223 PHE A N 1
ATOM 1683 C CA . PHE A 1 223 ? -2.545 6.691 -7.959 1.00 95.50 223 PHE A CA 1
ATOM 1684 C C . PHE A 1 223 ? -1.346 7.606 -8.207 1.00 95.50 223 PHE A C 1
ATOM 1686 O O . PHE A 1 223 ? -0.697 7.550 -9.259 1.00 95.50 223 PHE A O 1
ATOM 1693 N N . THR A 1 224 ? -1.053 8.436 -7.209 1.00 94.19 224 THR A N 1
ATOM 1694 C CA . THR A 1 224 ? 0.206 9.172 -7.073 1.00 94.19 224 THR A CA 1
ATOM 1695 C C . THR A 1 224 ? 0.723 8.920 -5.669 1.00 94.19 224 THR A C 1
ATOM 1697 O O . THR A 1 224 ? 0.017 9.188 -4.704 1.00 94.19 224 THR A O 1
ATOM 1700 N N . TYR A 1 225 ? 1.943 8.416 -5.565 1.00 93.75 225 TYR A N 1
ATOM 1701 C CA . TYR A 1 225 ? 2.639 8.242 -4.302 1.00 93.75 225 TYR A CA 1
ATOM 1702 C C . TYR A 1 225 ? 3.849 9.165 -4.261 1.00 93.75 225 TYR A C 1
ATOM 1704 O O . TYR A 1 225 ? 4.572 9.276 -5.252 1.00 93.75 225 TYR A O 1
ATOM 1712 N N . VAL A 1 226 ? 4.066 9.811 -3.123 1.00 90.75 226 VAL A N 1
ATOM 1713 C CA . VAL A 1 226 ? 5.241 10.640 -2.853 1.00 90.75 226 VAL A CA 1
ATOM 1714 C C . VAL A 1 226 ? 5.947 10.015 -1.661 1.00 90.75 226 VAL A C 1
ATOM 1716 O O . VAL A 1 226 ? 5.342 9.875 -0.601 1.00 90.75 226 VAL A O 1
ATOM 1719 N N . SER A 1 227 ? 7.197 9.586 -1.836 1.00 88.38 227 SER A N 1
ATOM 1720 C CA . SER A 1 227 ? 7.932 8.945 -0.748 1.00 88.38 227 SER A CA 1
ATOM 1721 C C . SER A 1 227 ? 8.242 9.944 0.366 1.00 88.38 227 SER A C 1
ATOM 1723 O O . SER A 1 227 ? 8.733 11.041 0.104 1.00 88.38 227 SER A O 1
ATOM 1725 N N . GLY A 1 228 ? 7.971 9.540 1.611 1.00 80.94 228 GLY A N 1
ATOM 1726 C CA . GLY A 1 228 ? 8.447 10.253 2.801 1.00 80.94 228 GLY A CA 1
ATOM 1727 C C . GLY A 1 228 ? 9.940 10.034 3.062 1.00 80.94 228 GLY A C 1
ATOM 1728 O O . GLY A 1 228 ? 10.607 10.918 3.590 1.00 80.94 228 GLY A O 1
ATOM 1729 N N . ASP A 1 229 ? 10.472 8.894 2.610 1.00 79.44 229 ASP A N 1
ATOM 1730 C CA . ASP A 1 229 ? 11.870 8.510 2.795 1.00 79.44 229 ASP A CA 1
ATOM 1731 C C . ASP A 1 229 ? 12.676 8.598 1.498 1.00 79.44 229 ASP A C 1
ATOM 1733 O O . ASP A 1 229 ? 12.150 8.424 0.389 1.00 79.44 229 ASP A O 1
ATOM 1737 N N . THR A 1 230 ? 13.990 8.745 1.657 1.00 81.44 230 THR A N 1
ATOM 1738 C CA . THR A 1 230 ? 14.967 8.586 0.581 1.00 81.44 230 THR A CA 1
ATOM 1739 C C . THR A 1 230 ? 15.312 7.107 0.356 1.00 81.44 230 THR A C 1
ATOM 1741 O O . THR A 1 230 ? 15.128 6.233 1.215 1.00 81.44 230 THR A O 1
ATOM 1744 N N . LEU A 1 231 ? 15.783 6.800 -0.853 1.00 87.44 231 LEU A N 1
ATOM 1745 C CA . LEU A 1 231 ? 16.387 5.511 -1.189 1.00 87.44 231 LEU A CA 1
ATOM 1746 C C . LEU A 1 231 ? 17.902 5.674 -1.240 1.00 87.44 231 LEU A C 1
ATOM 1748 O O . LEU A 1 231 ? 18.391 6.652 -1.808 1.00 87.44 231 LEU A O 1
ATOM 1752 N N . ASP A 1 232 ? 18.623 4.685 -0.717 1.00 88.94 232 ASP A N 1
ATOM 1753 C CA . ASP A 1 232 ? 20.072 4.613 -0.871 1.00 88.94 232 ASP A CA 1
ATOM 1754 C C . ASP A 1 232 ? 20.448 4.487 -2.350 1.00 88.94 232 ASP A C 1
ATOM 1756 O O . ASP A 1 232 ? 19.674 3.986 -3.172 1.00 88.94 232 ASP A O 1
ATOM 1760 N N . ILE A 1 233 ? 21.664 4.903 -2.694 1.00 89.31 233 ILE A N 1
ATOM 1761 C CA . ILE A 1 233 ? 22.215 4.717 -4.039 1.00 89.31 233 ILE A CA 1
ATOM 1762 C C . ILE A 1 233 ? 22.293 3.219 -4.348 1.00 89.31 233 ILE A C 1
ATOM 1764 O O . ILE A 1 233 ? 22.848 2.441 -3.571 1.00 89.31 233 ILE A O 1
ATOM 1768 N N . GLY A 1 234 ? 21.763 2.814 -5.500 1.00 91.56 234 GLY A N 1
ATOM 1769 C CA . GLY A 1 234 ? 21.745 1.411 -5.899 1.00 91.56 234 GLY A CA 1
ATOM 1770 C C . GLY A 1 234 ? 20.709 1.083 -6.963 1.00 91.56 234 GLY A C 1
ATOM 1771 O O . GLY A 1 234 ? 19.975 1.953 -7.433 1.00 91.56 234 GLY A O 1
ATOM 1772 N N . ASP A 1 235 ? 20.664 -0.192 -7.335 1.00 93.56 235 ASP A N 1
ATOM 1773 C CA . ASP A 1 235 ? 19.703 -0.725 -8.295 1.00 93.56 235 ASP A CA 1
ATOM 1774 C C . ASP A 1 235 ? 18.452 -1.232 -7.580 1.00 93.56 235 ASP A C 1
ATOM 1776 O O . ASP A 1 235 ? 18.531 -1.955 -6.584 1.00 93.56 235 ASP A O 1
ATOM 1780 N N . TYR A 1 236 ? 17.296 -0.880 -8.131 1.00 93.69 236 TYR A N 1
ATOM 1781 C CA . TYR A 1 236 ? 15.995 -1.220 -7.585 1.00 93.69 236 TYR A CA 1
ATOM 1782 C C . TYR A 1 236 ? 15.074 -1.786 -8.656 1.00 93.69 236 TYR A C 1
ATOM 1784 O O . TYR A 1 236 ? 15.118 -1.416 -9.835 1.00 93.69 236 TYR A O 1
ATOM 1792 N N . LYS A 1 237 ? 14.168 -2.650 -8.208 1.00 94.31 237 LYS A N 1
ATOM 1793 C CA . LYS A 1 237 ? 12.956 -3.016 -8.937 1.00 94.31 237 LYS A CA 1
ATOM 1794 C C . LYS A 1 237 ? 11.767 -2.543 -8.126 1.00 94.31 237 LYS A C 1
ATOM 1796 O O . LYS A 1 237 ? 11.716 -2.792 -6.928 1.00 94.31 237 LYS A O 1
ATOM 1801 N N . ILE A 1 238 ? 10.804 -1.904 -8.770 1.00 95.06 238 ILE A N 1
ATOM 1802 C CA . ILE A 1 238 ? 9.542 -1.555 -8.127 1.00 95.06 238 ILE A CA 1
ATOM 1803 C C . ILE A 1 238 ? 8.372 -2.244 -8.823 1.00 95.06 238 ILE A C 1
ATOM 1805 O O . ILE A 1 238 ? 8.331 -2.351 -10.053 1.00 95.06 238 ILE A O 1
ATOM 1809 N N . TYR A 1 239 ? 7.417 -2.685 -8.013 1.00 96.00 239 TYR A N 1
ATOM 1810 C CA . TYR A 1 239 ? 6.173 -3.308 -8.440 1.00 96.00 239 TYR A CA 1
ATOM 1811 C C . TYR A 1 239 ? 4.995 -2.562 -7.824 1.00 96.00 239 TYR A C 1
ATOM 1813 O O . TYR A 1 239 ? 5.047 -2.226 -6.646 1.00 96.00 239 TYR A O 1
ATOM 1821 N N . ALA A 1 240 ? 3.932 -2.336 -8.594 1.00 96.81 240 ALA A N 1
ATOM 1822 C CA . ALA A 1 240 ? 2.621 -2.004 -8.046 1.00 96.81 240 ALA A CA 1
ATOM 1823 C C . ALA A 1 240 ? 1.838 -3.307 -7.898 1.00 96.81 240 ALA A C 1
ATOM 1825 O O . ALA A 1 240 ? 1.696 -4.040 -8.877 1.00 96.81 240 ALA A O 1
ATOM 1826 N N . ALA A 1 241 ? 1.367 -3.617 -6.697 1.00 95.44 241 ALA A N 1
ATOM 1827 C CA . ALA A 1 241 ? 0.840 -4.930 -6.372 1.00 95.44 241 ALA A CA 1
ATOM 1828 C C . ALA A 1 241 ? -0.388 -4.873 -5.461 1.00 95.44 241 ALA A C 1
ATOM 1830 O O . ALA A 1 241 ? -0.563 -3.938 -4.682 1.00 95.44 241 ALA A O 1
ATOM 1831 N N . ALA A 1 242 ? -1.199 -5.926 -5.540 1.00 93.06 242 ALA A N 1
ATOM 1832 C CA . ALA A 1 242 ? -2.066 -6.346 -4.450 1.00 93.06 242 ALA A CA 1
ATOM 1833 C C . ALA A 1 242 ? -1.360 -7.442 -3.654 1.00 93.06 242 ALA A C 1
ATOM 1835 O O . ALA A 1 242 ? -0.820 -8.398 -4.226 1.00 93.06 242 ALA A O 1
ATOM 1836 N N . VAL A 1 243 ? -1.383 -7.298 -2.336 1.00 92.44 243 VAL A N 1
ATOM 1837 C CA . VAL A 1 243 ? -0.785 -8.229 -1.380 1.00 92.44 243 VAL A CA 1
ATOM 1838 C C . VAL A 1 243 ? -1.867 -8.735 -0.436 1.00 92.44 243 VAL A C 1
ATOM 1840 O O . VAL A 1 243 ? -2.799 -7.999 -0.122 1.00 92.44 243 VAL A O 1
ATOM 1843 N N . SER A 1 244 ? -1.774 -9.995 -0.028 1.00 91.19 244 SER A N 1
ATOM 1844 C CA . SER A 1 244 ? -2.580 -10.530 1.070 1.00 91.19 244 SER A CA 1
ATOM 1845 C C . SER A 1 244 ? -2.013 -10.104 2.423 1.00 91.19 244 SER A C 1
ATOM 1847 O O . SER A 1 244 ? -0.886 -9.611 2.512 1.00 91.19 244 SER A O 1
ATOM 1849 N N . THR A 1 245 ? -2.777 -10.353 3.485 1.00 92.00 245 THR A N 1
ATOM 1850 C CA . THR A 1 245 ? -2.412 -10.065 4.882 1.00 92.00 245 THR A CA 1
ATOM 1851 C C . THR A 1 245 ? -1.158 -10.787 5.370 1.00 92.00 245 THR A C 1
ATOM 1853 O O . THR A 1 245 ? -0.491 -10.310 6.273 1.00 92.00 245 THR A O 1
ATOM 1856 N N . ASP A 1 246 ? -0.758 -11.890 4.734 1.00 88.62 246 ASP A N 1
ATOM 1857 C CA . ASP A 1 246 ? 0.509 -12.585 5.004 1.00 88.62 246 ASP A CA 1
ATOM 1858 C C . ASP A 1 246 ? 1.678 -12.119 4.106 1.00 88.62 246 ASP A C 1
ATOM 1860 O O . ASP A 1 246 ? 2.728 -12.760 4.066 1.00 88.62 246 ASP A O 1
ATOM 1864 N N . GLY A 1 247 ? 1.503 -11.035 3.343 1.00 87.19 247 GLY A N 1
ATOM 1865 C CA . GLY A 1 247 ? 2.530 -10.457 2.471 1.00 87.19 247 GLY A CA 1
ATOM 1866 C C . GLY A 1 247 ? 2.714 -11.142 1.121 1.00 87.19 247 GLY A C 1
ATOM 1867 O O . GLY A 1 247 ? 3.561 -10.718 0.327 1.00 87.19 247 GLY A O 1
ATOM 1868 N N . ARG A 1 248 ? 1.940 -12.189 0.808 1.00 89.44 248 ARG A N 1
ATOM 1869 C CA . ARG A 1 248 ? 2.027 -12.844 -0.504 1.00 89.44 248 ARG A CA 1
ATOM 1870 C C . ARG A 1 248 ? 1.467 -11.934 -1.587 1.00 89.44 248 ARG A C 1
ATOM 1872 O O . ARG A 1 248 ? 0.400 -11.340 -1.459 1.00 89.44 248 ARG A O 1
ATOM 1879 N N . THR A 1 249 ? 2.174 -11.855 -2.708 1.00 91.50 249 THR A N 1
ATOM 1880 C CA . THR A 1 249 ? 1.693 -11.098 -3.863 1.00 91.50 249 THR A CA 1
ATOM 1881 C C . THR A 1 249 ? 0.556 -11.842 -4.560 1.00 91.50 249 THR A C 1
ATOM 1883 O O . THR A 1 249 ? 0.762 -12.929 -5.100 1.00 91.50 249 THR A O 1
ATOM 1886 N N . LEU A 1 250 ? -0.631 -11.234 -4.586 1.00 90.69 250 LEU A N 1
ATOM 1887 C CA . LEU A 1 250 ? -1.813 -11.752 -5.280 1.00 90.69 250 LEU A CA 1
ATOM 1888 C C . LEU A 1 250 ? -1.799 -11.375 -6.765 1.00 90.69 250 LEU A C 1
ATOM 1890 O O . LEU A 1 250 ? -2.172 -12.172 -7.625 1.00 90.69 250 LEU A O 1
ATOM 1894 N N . ALA A 1 251 ? -1.356 -10.154 -7.063 1.00 92.00 251 ALA A N 1
ATOM 1895 C CA . ALA A 1 251 ? -1.171 -9.631 -8.410 1.00 92.00 251 ALA A CA 1
ATOM 1896 C C . ALA A 1 251 ? -0.120 -8.521 -8.382 1.00 92.00 251 ALA A C 1
ATOM 1898 O O . ALA A 1 251 ? -0.043 -7.776 -7.408 1.00 92.00 251 ALA A O 1
ATOM 1899 N N . ALA A 1 252 ? 0.669 -8.384 -9.446 1.00 94.69 252 ALA A N 1
ATOM 1900 C CA . ALA A 1 252 ? 1.645 -7.307 -9.565 1.00 94.69 252 ALA A CA 1
ATOM 1901 C C . ALA A 1 252 ? 1.819 -6.843 -11.009 1.00 94.69 252 ALA A C 1
ATOM 1903 O O . ALA A 1 252 ? 1.688 -7.628 -11.954 1.00 94.69 252 ALA A O 1
ATOM 1904 N N . SER A 1 253 ? 2.165 -5.568 -11.160 1.00 94.81 253 SER A N 1
ATOM 1905 C CA . SER A 1 253 ? 2.612 -4.975 -12.413 1.00 94.81 253 SER A CA 1
ATOM 1906 C C . SER A 1 253 ? 3.886 -5.648 -12.917 1.00 94.81 253 SER A C 1
ATOM 1908 O O . SER A 1 253 ? 4.597 -6.314 -12.165 1.00 94.81 253 SER A O 1
ATOM 1910 N N . GLN A 1 254 ? 4.249 -5.384 -14.173 1.00 91.62 254 GLN A N 1
ATOM 1911 C CA . GLN A 1 254 ? 5.624 -5.619 -14.607 1.00 91.62 254 GLN A CA 1
ATOM 1912 C C . GLN A 1 254 ? 6.597 -4.818 -13.723 1.00 91.62 254 GLN A C 1
ATOM 1914 O O . GLN A 1 254 ? 6.282 -3.699 -13.301 1.00 91.62 254 GLN A O 1
ATOM 1919 N N . ALA A 1 255 ? 7.777 -5.386 -13.465 1.00 91.81 255 ALA A N 1
ATOM 1920 C CA . ALA A 1 255 ? 8.850 -4.701 -12.755 1.00 91.81 255 ALA A CA 1
ATOM 1921 C C . ALA A 1 255 ? 9.278 -3.438 -13.514 1.00 91.81 255 ALA A C 1
ATOM 1923 O O . ALA A 1 255 ? 9.676 -3.517 -14.681 1.00 91.81 255 ALA A O 1
ATOM 1924 N N . LEU A 1 256 ? 9.284 -2.289 -12.841 1.00 91.50 256 LEU A N 1
ATOM 1925 C CA . LEU A 1 256 ? 10.026 -1.124 -13.309 1.00 91.50 256 LEU A CA 1
ATOM 1926 C C . LEU A 1 256 ? 11.402 -1.134 -12.642 1.00 91.50 256 LEU A C 1
ATOM 1928 O O . LEU A 1 256 ? 11.509 -1.021 -11.423 1.00 91.50 256 LEU A O 1
ATOM 1932 N N . MET A 1 257 ? 12.453 -1.276 -13.445 1.00 92.00 257 MET A N 1
ATOM 1933 C CA . MET A 1 257 ? 13.833 -1.284 -12.961 1.00 92.00 257 MET A CA 1
ATOM 1934 C C . MET A 1 257 ? 14.439 0.117 -13.063 1.00 92.00 257 MET A C 1
ATOM 1936 O O . MET A 1 257 ? 14.245 0.814 -14.066 1.00 92.00 257 MET A O 1
ATOM 1940 N N . PHE A 1 258 ? 15.178 0.543 -12.043 1.00 91.31 258 PHE A N 1
ATOM 1941 C CA . PHE A 1 258 ? 15.877 1.826 -12.042 1.00 91.31 258 PHE A CA 1
ATOM 1942 C C . PHE A 1 258 ? 17.097 1.806 -11.119 1.00 91.31 258 PHE A C 1
ATOM 1944 O O . PHE A 1 258 ? 17.112 1.108 -10.111 1.00 91.31 258 PHE A O 1
ATOM 1951 N N . THR A 1 259 ? 18.097 2.616 -11.444 1.00 90.62 259 THR A N 1
ATOM 1952 C CA . THR A 1 259 ? 19.222 2.924 -10.562 1.00 90.62 259 THR A CA 1
ATOM 1953 C C . THR A 1 259 ? 18.978 4.274 -9.905 1.00 90.62 259 THR A C 1
ATOM 1955 O O . THR A 1 259 ? 18.761 5.280 -10.590 1.00 90.62 259 THR A O 1
ATOM 1958 N N . ARG A 1 260 ? 19.052 4.316 -8.577 1.00 89.12 260 ARG A N 1
ATOM 1959 C CA . ARG A 1 260 ? 19.185 5.552 -7.812 1.00 89.12 260 ARG A CA 1
ATOM 1960 C C . ARG A 1 260 ? 20.656 5.958 -7.799 1.00 89.12 260 ARG A C 1
ATOM 1962 O O . ARG A 1 260 ? 21.488 5.222 -7.281 1.00 89.12 260 ARG A O 1
ATOM 1969 N N . THR A 1 261 ? 20.974 7.114 -8.372 1.00 85.50 261 THR A N 1
ATOM 1970 C CA . THR A 1 261 ? 22.291 7.767 -8.241 1.00 85.50 261 THR A CA 1
ATOM 1971 C C . THR A 1 261 ? 22.184 8.929 -7.256 1.00 85.50 261 THR A C 1
ATOM 1973 O O . THR A 1 261 ? 21.103 9.146 -6.723 1.00 85.50 261 THR A O 1
ATOM 1976 N N . GLU A 1 262 ? 23.252 9.695 -7.021 1.00 77.00 262 GLU A N 1
ATOM 1977 C CA . GLU A 1 262 ? 23.186 10.901 -6.175 1.00 77.00 262 GLU A CA 1
ATOM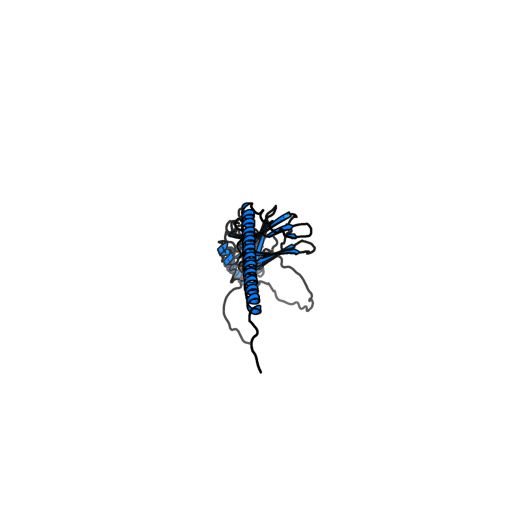 1978 C C . GLU A 1 262 ? 22.107 11.881 -6.670 1.00 77.00 262 GLU A C 1
ATOM 1980 O O . GLU A 1 262 ? 21.188 12.213 -5.940 1.00 77.00 262 GLU A O 1
ATOM 1985 N N . ASN A 1 263 ? 22.132 12.251 -7.954 1.00 74.81 263 ASN A N 1
ATOM 1986 C CA . ASN A 1 263 ? 21.309 13.360 -8.464 1.00 74.81 263 ASN A CA 1
ATOM 1987 C C . ASN A 1 263 ? 20.160 12.929 -9.389 1.00 74.81 263 ASN A C 1
ATOM 1989 O O . ASN A 1 263 ? 19.471 13.776 -9.956 1.00 74.81 263 ASN A O 1
ATOM 1993 N N . ALA A 1 264 ? 19.991 11.628 -9.644 1.00 75.81 264 ALA A N 1
ATOM 1994 C CA . ALA A 1 264 ? 19.035 11.170 -10.642 1.00 75.81 264 ALA A CA 1
ATOM 1995 C C . ALA A 1 264 ? 18.481 9.768 -10.379 1.00 75.81 264 ALA A C 1
ATOM 1997 O O . ALA A 1 264 ? 19.006 8.967 -9.601 1.00 75.81 264 ALA A O 1
ATOM 1998 N N . LEU A 1 265 ? 17.419 9.476 -11.127 1.00 76.94 265 LEU A N 1
ATOM 1999 C CA . LEU A 1 265 ? 16.921 8.131 -11.361 1.00 76.94 265 LEU A CA 1
ATOM 2000 C C . LEU A 1 265 ? 17.228 7.771 -12.804 1.00 76.94 265 LEU A C 1
ATOM 2002 O O . LEU A 1 265 ? 16.796 8.459 -13.733 1.00 76.94 265 LEU A O 1
ATOM 2006 N N . VAL A 1 266 ? 17.960 6.685 -12.993 1.00 78.44 266 VAL A N 1
ATOM 2007 C CA . VAL A 1 266 ? 18.255 6.150 -14.317 1.00 78.44 266 VAL A CA 1
ATOM 2008 C C . VAL A 1 266 ? 17.384 4.923 -14.507 1.00 78.44 266 VAL A C 1
ATOM 2010 O O . VAL A 1 266 ? 17.623 3.887 -13.896 1.00 78.44 266 VAL A O 1
ATOM 2013 N N . LYS A 1 267 ? 16.337 5.036 -15.330 1.00 81.25 267 LYS A N 1
ATOM 2014 C CA . LYS A 1 267 ? 15.503 3.882 -15.679 1.00 81.25 267 LYS A CA 1
ATOM 2015 C C . LYS A 1 267 ? 16.368 2.839 -16.389 1.00 81.25 267 LYS A C 1
ATOM 2017 O O . LYS A 1 267 ? 17.040 3.160 -17.367 1.00 81.25 267 LYS A O 1
ATOM 2022 N N . ILE A 1 268 ? 16.309 1.599 -15.917 1.00 76.56 268 ILE A N 1
ATOM 2023 C CA . ILE A 1 268 ? 16.945 0.460 -16.568 1.00 76.56 268 ILE A CA 1
ATOM 2024 C C . ILE A 1 268 ? 15.873 -0.182 -17.444 1.00 76.56 268 ILE A C 1
ATOM 2026 O O . ILE A 1 268 ? 14.881 -0.719 -16.950 1.00 76.56 268 ILE A O 1
ATOM 2030 N N . GLU A 1 269 ? 16.035 -0.098 -18.762 1.00 69.25 269 GLU A N 1
ATOM 2031 C CA . GLU A 1 269 ? 15.250 -0.962 -19.639 1.00 69.25 269 GLU A CA 1
ATOM 2032 C C . GLU A 1 269 ? 15.734 -2.402 -19.449 1.00 69.25 269 GLU A C 1
ATOM 2034 O O . GLU A 1 269 ? 16.946 -2.619 -19.356 1.00 69.25 269 GLU A O 1
ATOM 2039 N N . PRO A 1 270 ? 14.827 -3.393 -19.357 1.00 56.59 270 PRO A N 1
ATOM 2040 C CA . PRO A 1 270 ? 15.242 -4.779 -19.241 1.00 56.59 270 PRO A CA 1
ATOM 2041 C C . PRO A 1 270 ? 16.146 -5.096 -20.428 1.00 56.59 270 PRO A C 1
ATOM 2043 O O . PRO A 1 270 ? 15.723 -4.964 -21.579 1.00 56.59 270 PRO A O 1
ATOM 2046 N N . THR A 1 271 ? 17.394 -5.487 -20.151 1.00 48.81 271 THR A N 1
ATOM 2047 C CA . THR A 1 271 ? 18.297 -5.987 -21.187 1.00 48.81 271 THR A CA 1
ATOM 2048 C C . THR A 1 271 ? 17.521 -7.047 -21.960 1.00 48.81 271 THR A C 1
ATOM 2050 O O . THR A 1 271 ? 17.051 -7.999 -21.324 1.00 48.81 271 THR A O 1
ATOM 2053 N N . PRO A 1 272 ? 17.313 -6.893 -23.284 1.00 49.84 272 PRO A N 1
ATOM 2054 C CA . PRO A 1 272 ? 16.597 -7.899 -24.048 1.00 49.84 272 PRO A CA 1
ATOM 2055 C C . PRO A 1 272 ? 17.275 -9.232 -23.763 1.00 49.84 272 PRO A C 1
ATOM 2057 O O . PRO A 1 272 ? 18.507 -9.312 -23.821 1.00 49.84 272 PRO A O 1
ATOM 2060 N N . ALA A 1 273 ? 16.479 -10.227 -23.357 1.00 48.00 273 ALA A N 1
ATOM 2061 C CA . ALA A 1 273 ? 16.993 -11.542 -23.005 1.00 48.00 273 ALA A CA 1
ATOM 2062 C C . ALA A 1 273 ? 18.000 -11.965 -24.084 1.00 48.00 273 ALA A C 1
ATOM 2064 O O . ALA A 1 273 ? 17.715 -11.745 -25.269 1.00 48.00 273 ALA A O 1
ATOM 2065 N N . PRO A 1 274 ? 19.186 -12.491 -23.715 1.00 51.00 274 PRO A N 1
ATOM 2066 C CA . PRO A 1 274 ? 20.141 -12.948 -24.709 1.00 51.00 274 PRO A CA 1
ATOM 2067 C C . PRO A 1 274 ? 19.388 -13.899 -25.624 1.00 51.00 274 PRO A C 1
ATOM 2069 O O . PRO A 1 274 ? 18.863 -14.908 -25.151 1.00 51.00 274 PRO A O 1
ATOM 2072 N N . VAL A 1 275 ? 19.260 -13.509 -26.897 1.00 54.06 275 VAL A N 1
ATOM 2073 C CA . VAL A 1 275 ? 18.496 -14.261 -27.889 1.00 54.06 275 VAL A CA 1
ATOM 2074 C C . VAL A 1 275 ? 19.022 -15.680 -27.814 1.00 54.06 275 VAL A C 1
ATOM 2076 O O . VAL A 1 275 ? 20.198 -15.928 -28.092 1.00 54.06 275 VAL A O 1
ATOM 2079 N N . THR A 1 276 ? 18.195 -16.602 -27.328 1.00 58.25 276 THR A N 1
ATOM 2080 C CA . THR A 1 276 ? 18.641 -17.983 -27.197 1.00 58.25 276 THR A CA 1
ATOM 2081 C C . THR A 1 276 ? 18.987 -18.471 -28.602 1.00 58.25 276 THR A C 1
ATOM 2083 O O . THR A 1 276 ? 18.363 -18.058 -29.584 1.00 58.25 276 THR A O 1
ATOM 2086 N N . ASN A 1 277 ? 20.002 -19.329 -28.735 1.00 60.81 277 ASN A N 1
ATOM 2087 C CA . ASN A 1 277 ? 20.464 -19.807 -30.047 1.00 60.81 277 ASN A CA 1
ATOM 2088 C C . ASN A 1 277 ? 19.321 -20.384 -30.916 1.00 60.81 277 ASN A C 1
ATOM 2090 O O . ASN A 1 277 ? 19.446 -20.454 -32.139 1.00 60.81 277 ASN A O 1
ATOM 2094 N N . ASP A 1 278 ? 18.207 -20.787 -30.301 1.00 62.00 278 ASP A N 1
ATOM 2095 C CA . ASP A 1 278 ? 17.018 -21.296 -30.978 1.00 62.00 278 ASP A CA 1
ATOM 2096 C C . ASP A 1 278 ? 16.098 -20.184 -31.511 1.00 62.00 278 ASP A C 1
ATOM 2098 O O . ASP A 1 278 ? 15.611 -20.296 -32.639 1.00 62.00 278 ASP A O 1
ATOM 2102 N N . GLU A 1 279 ? 15.945 -19.064 -30.799 1.00 57.16 279 GLU A N 1
ATOM 2103 C CA . GLU A 1 279 ? 15.257 -17.869 -31.308 1.00 57.16 279 GLU A CA 1
ATOM 2104 C C . GLU A 1 279 ? 16.067 -17.171 -32.410 1.00 57.16 279 GLU A C 1
ATOM 2106 O O . GLU A 1 279 ? 15.497 -16.736 -33.413 1.00 57.16 279 GLU A O 1
ATOM 2111 N N . GLU A 1 280 ? 17.403 -17.144 -32.308 1.00 58.62 280 GLU A N 1
ATOM 2112 C CA . GLU A 1 280 ? 18.273 -16.609 -33.365 1.00 58.62 280 GLU A CA 1
ATOM 2113 C C . GLU A 1 280 ? 18.177 -17.467 -34.638 1.00 58.62 280 GLU A C 1
ATOM 2115 O O . GLU A 1 280 ? 18.054 -16.938 -35.749 1.00 58.62 280 GLU A O 1
ATOM 2120 N N . LYS A 1 281 ? 18.161 -18.802 -34.498 1.00 57.91 281 LYS A N 1
ATOM 2121 C CA . LYS A 1 281 ? 17.905 -19.721 -35.618 1.00 57.91 281 LYS A CA 1
ATOM 2122 C C . LYS A 1 281 ? 16.517 -19.507 -36.206 1.00 57.91 281 LYS A C 1
ATOM 2124 O O . LYS A 1 281 ? 16.397 -19.467 -37.428 1.00 57.91 281 LYS A O 1
ATOM 2129 N N . GLN A 1 282 ? 15.484 -19.337 -35.383 1.00 57.81 282 GLN A N 1
ATOM 2130 C CA . GLN A 1 282 ? 14.119 -19.101 -35.853 1.00 57.81 282 GLN A CA 1
ATOM 2131 C C . GLN A 1 282 ? 13.995 -17.758 -36.588 1.00 57.81 282 GLN A C 1
ATOM 2133 O O . GLN A 1 282 ? 13.341 -17.685 -37.633 1.00 57.81 282 GLN A O 1
ATOM 2138 N N . TYR A 1 283 ? 14.661 -16.710 -36.101 1.00 58.34 283 TYR A N 1
ATOM 2139 C CA . TYR A 1 283 ? 14.691 -15.394 -36.735 1.00 58.34 283 TYR A CA 1
ATOM 2140 C C . TYR A 1 283 ? 15.462 -15.425 -38.062 1.00 58.34 283 TYR A C 1
ATOM 2142 O O . TYR A 1 283 ? 14.946 -14.975 -39.089 1.00 58.34 283 TYR A O 1
ATOM 2150 N N . LYS A 1 284 ? 16.642 -16.061 -38.099 1.00 57.31 284 LYS A N 1
ATOM 2151 C CA . LYS A 1 284 ? 17.402 -16.294 -39.342 1.00 57.31 284 LYS A CA 1
ATOM 2152 C C . LYS A 1 284 ? 16.631 -17.176 -40.331 1.00 57.31 284 LYS A C 1
ATOM 2154 O O . LYS A 1 284 ? 16.674 -16.924 -41.537 1.00 57.31 284 LYS A O 1
ATOM 2159 N N . PHE A 1 285 ? 15.879 -18.167 -39.854 1.00 59.22 285 PHE A N 1
ATOM 2160 C CA . PHE A 1 285 ? 15.043 -19.033 -40.692 1.00 59.22 285 PHE A CA 1
ATOM 2161 C C . PHE A 1 285 ? 13.858 -18.273 -41.307 1.00 59.22 285 PHE A C 1
ATOM 2163 O O . PHE A 1 285 ? 13.612 -18.377 -42.512 1.00 59.22 285 PHE A O 1
ATOM 2170 N N . LYS A 1 286 ? 13.158 -17.440 -40.525 1.00 57.38 286 LYS A N 1
ATOM 2171 C CA . LYS A 1 286 ? 12.074 -16.583 -41.038 1.00 57.38 286 LYS A CA 1
ATOM 2172 C C . LYS A 1 286 ? 12.602 -15.535 -42.025 1.00 57.38 286 LYS A C 1
ATOM 2174 O O . LYS A 1 286 ? 12.040 -15.397 -43.111 1.00 57.38 286 LYS A O 1
ATOM 2179 N N . ALA A 1 287 ? 13.715 -14.867 -41.716 1.00 62.12 287 ALA A N 1
ATOM 2180 C CA . ALA A 1 287 ? 14.312 -13.849 -42.584 1.00 62.12 287 ALA A CA 1
ATOM 2181 C C . ALA A 1 287 ? 14.794 -14.423 -43.930 1.00 62.12 287 ALA A C 1
ATOM 2183 O O . ALA A 1 287 ? 14.490 -13.871 -44.989 1.00 62.12 287 ALA A O 1
ATOM 2184 N N . THR A 1 288 ? 15.480 -15.571 -43.922 1.00 64.44 288 THR A N 1
ATOM 2185 C CA . THR A 1 288 ? 15.925 -16.232 -45.165 1.00 64.44 288 THR A CA 1
ATOM 2186 C C . THR A 1 288 ? 14.756 -16.730 -46.016 1.00 64.44 288 THR A C 1
ATOM 2188 O O . THR A 1 288 ? 14.824 -16.665 -47.245 1.00 64.44 288 THR A O 1
ATOM 2191 N N . THR A 1 289 ? 13.659 -17.163 -45.392 1.00 64.69 289 THR A N 1
ATOM 2192 C CA . THR A 1 289 ? 12.442 -17.576 -46.106 1.00 64.69 289 THR A CA 1
ATOM 2193 C C . THR A 1 289 ? 11.758 -16.390 -46.793 1.00 64.69 289 THR A C 1
ATOM 2195 O O . THR A 1 289 ? 11.394 -16.494 -47.964 1.00 64.69 289 THR A O 1
ATOM 2198 N N . ILE A 1 290 ? 11.657 -15.237 -46.124 1.00 67.12 290 ILE A N 1
ATOM 2199 C CA . ILE A 1 290 ? 11.073 -14.013 -46.703 1.00 67.12 290 ILE A CA 1
ATOM 2200 C C . ILE A 1 290 ? 11.911 -13.506 -47.885 1.00 67.12 290 ILE A C 1
ATOM 2202 O O . ILE A 1 290 ? 11.358 -13.199 -48.942 1.00 67.12 290 ILE A O 1
ATOM 2206 N N . ILE A 1 291 ? 13.242 -13.487 -47.759 1.00 70.50 291 ILE A N 1
ATOM 2207 C CA . ILE A 1 291 ? 14.140 -13.057 -48.846 1.00 70.50 291 ILE A CA 1
ATOM 2208 C C . ILE A 1 291 ? 14.014 -13.984 -50.066 1.00 70.50 291 ILE A C 1
ATOM 2210 O O . ILE A 1 291 ? 13.964 -13.508 -51.201 1.00 70.50 291 ILE A O 1
ATOM 2214 N N . ARG A 1 292 ? 13.901 -15.305 -49.860 1.00 66.38 292 ARG A N 1
ATOM 2215 C CA . ARG A 1 292 ? 13.684 -16.269 -50.955 1.00 66.38 292 ARG A CA 1
ATOM 2216 C C . ARG A 1 292 ? 12.336 -16.064 -51.648 1.00 66.38 292 ARG A C 1
ATOM 2218 O O . ARG A 1 292 ? 12.294 -16.078 -52.875 1.00 66.38 292 ARG A O 1
ATOM 2225 N N . MET A 1 293 ? 11.263 -15.820 -50.896 1.00 73.12 293 MET A N 1
ATOM 2226 C CA . MET A 1 293 ? 9.941 -15.513 -51.462 1.00 73.12 293 MET A CA 1
ATOM 2227 C C . MET A 1 293 ? 9.964 -14.224 -52.296 1.00 73.12 293 MET A C 1
ATOM 2229 O O . MET A 1 293 ? 9.440 -14.199 -53.410 1.00 73.12 293 MET A O 1
ATOM 2233 N N . ALA A 1 294 ? 10.632 -13.176 -51.804 1.00 71.50 294 ALA A N 1
ATOM 2234 C CA . ALA A 1 294 ? 10.798 -11.924 -52.538 1.00 71.50 294 ALA A CA 1
ATOM 2235 C C . ALA A 1 294 ? 11.596 -12.123 -53.841 1.00 71.50 294 ALA A C 1
ATOM 2237 O O . ALA A 1 294 ? 11.194 -11.623 -54.891 1.00 71.50 294 ALA A O 1
ATOM 2238 N N . ALA A 1 295 ? 12.676 -12.912 -53.809 1.00 72.12 295 ALA A N 1
ATOM 2239 C CA . ALA A 1 295 ? 13.471 -13.225 -54.996 1.00 72.12 295 ALA A CA 1
ATOM 2240 C C . ALA A 1 295 ? 12.671 -14.002 -56.059 1.00 72.12 295 ALA A C 1
ATOM 2242 O O . ALA A 1 295 ? 12.759 -13.682 -57.245 1.00 72.12 295 ALA A O 1
ATOM 2243 N N . VAL A 1 296 ? 11.846 -14.975 -55.651 1.00 78.31 296 VAL A N 1
ATOM 2244 C CA . VAL A 1 296 ? 10.956 -15.716 -56.566 1.00 78.31 296 VAL A CA 1
ATOM 2245 C C . VAL A 1 296 ? 9.909 -14.788 -57.188 1.00 78.31 296 VAL A C 1
ATOM 2247 O O . VAL A 1 296 ? 9.672 -14.860 -58.395 1.00 78.31 296 VAL A O 1
ATOM 2250 N N . GLY A 1 297 ? 9.331 -13.871 -56.406 1.00 76.94 297 GLY A N 1
ATOM 2251 C CA . GLY A 1 297 ? 8.382 -12.871 -56.908 1.00 76.94 297 GLY A CA 1
ATOM 2252 C C . GLY A 1 297 ? 8.998 -11.940 -57.957 1.00 76.94 297 GLY A C 1
ATOM 2253 O O . GLY A 1 297 ? 8.424 -11.746 -59.030 1.00 76.94 297 GLY A O 1
ATOM 2254 N N . VAL A 1 298 ? 10.203 -11.422 -57.697 1.00 81.62 298 VAL A N 1
ATOM 2255 C CA . VAL A 1 298 ? 10.939 -10.572 -58.651 1.00 81.62 298 VAL A CA 1
ATOM 2256 C C . VAL A 1 298 ? 11.291 -11.349 -59.921 1.00 81.62 298 VAL A C 1
ATOM 2258 O O . VAL A 1 298 ? 11.097 -10.837 -61.023 1.00 81.62 298 VAL A O 1
ATOM 2261 N N . PHE A 1 299 ? 11.742 -12.600 -59.799 1.00 82.50 299 PHE A N 1
ATOM 2262 C CA . PHE A 1 299 ? 12.060 -13.434 -60.959 1.00 82.50 299 PHE A CA 1
ATOM 2263 C C . PHE A 1 299 ? 10.819 -13.726 -61.815 1.00 82.50 299 PHE A C 1
ATOM 2265 O O . PHE A 1 299 ? 10.881 -13.650 -63.042 1.00 82.50 299 PHE A O 1
ATOM 2272 N N . GLY A 1 300 ? 9.670 -13.976 -61.178 1.00 82.62 300 GLY A N 1
ATOM 2273 C CA . GLY A 1 300 ? 8.384 -14.128 -61.859 1.00 82.62 300 GLY A CA 1
ATOM 2274 C C . GLY A 1 300 ? 7.981 -12.876 -62.644 1.00 82.62 300 GLY A C 1
ATOM 2275 O O . GLY A 1 300 ? 7.605 -12.979 -63.811 1.00 82.62 300 GLY A O 1
ATOM 2276 N N . LEU A 1 301 ? 8.130 -11.686 -62.054 1.00 86.38 301 LEU A N 1
ATOM 2277 C CA . LEU A 1 301 ? 7.830 -10.417 -62.729 1.00 86.38 301 LEU A CA 1
ATOM 2278 C C . LEU A 1 301 ? 8.753 -10.157 -63.928 1.00 86.38 301 LEU A C 1
ATOM 2280 O O . LEU A 1 301 ? 8.279 -9.750 -64.991 1.00 86.38 301 LEU A O 1
ATOM 2284 N N . VAL A 1 302 ? 10.050 -10.444 -63.794 1.00 87.31 302 VAL A N 1
ATOM 2285 C CA . VAL A 1 302 ? 11.013 -10.337 -64.903 1.00 87.31 302 VAL A CA 1
ATOM 2286 C C . VAL A 1 302 ? 10.663 -11.317 -66.024 1.00 87.31 302 VAL A C 1
ATOM 2288 O O . VAL A 1 302 ? 10.699 -10.940 -67.195 1.00 87.31 302 VAL A O 1
ATOM 2291 N N . LEU A 1 303 ? 10.263 -12.548 -65.691 1.00 88.38 303 LEU A N 1
ATOM 2292 C CA . LEU A 1 303 ? 9.850 -13.550 -66.674 1.00 88.38 303 LEU A CA 1
ATOM 2293 C C . LEU A 1 303 ? 8.602 -13.101 -67.448 1.00 88.38 303 LEU A C 1
ATOM 2295 O O . LEU A 1 303 ? 8.570 -13.197 -68.674 1.00 88.38 303 LEU A O 1
ATOM 2299 N N . VAL A 1 304 ? 7.596 -12.559 -66.756 1.00 88.62 304 VAL A N 1
ATOM 2300 C CA . VAL A 1 304 ? 6.377 -12.024 -67.386 1.00 88.62 304 VAL A CA 1
ATOM 2301 C C . VAL A 1 304 ? 6.710 -10.846 -68.303 1.00 88.62 304 VAL A C 1
ATOM 2303 O O . VAL A 1 304 ? 6.244 -10.809 -69.444 1.00 88.62 304 VAL A O 1
ATOM 2306 N N . ALA A 1 305 ? 7.566 -9.922 -67.861 1.00 87.50 305 ALA A N 1
ATOM 2307 C CA . ALA A 1 305 ? 8.024 -8.803 -68.682 1.00 87.50 305 ALA A CA 1
ATOM 2308 C C . ALA A 1 305 ? 8.799 -9.275 -69.925 1.00 87.50 305 ALA A C 1
ATOM 2310 O O . ALA A 1 305 ? 8.608 -8.734 -71.017 1.00 87.50 305 ALA A O 1
ATOM 2311 N N . LEU A 1 306 ? 9.625 -10.318 -69.790 1.00 90.44 306 LEU A N 1
ATOM 2312 C CA . LEU A 1 306 ? 10.366 -10.921 -70.897 1.00 90.44 306 LEU A CA 1
ATOM 2313 C C . LEU A 1 306 ? 9.422 -11.590 -71.907 1.00 90.44 306 LEU A C 1
ATOM 2315 O O . LEU A 1 306 ? 9.549 -11.366 -73.111 1.00 90.44 306 LEU A O 1
ATOM 2319 N N . ILE A 1 307 ? 8.449 -12.374 -71.434 1.00 88.81 307 ILE A N 1
ATOM 2320 C CA . ILE A 1 307 ? 7.435 -13.014 -72.284 1.00 88.81 307 ILE A CA 1
ATOM 2321 C C . ILE A 1 307 ? 6.634 -11.945 -73.032 1.00 88.81 307 ILE A C 1
ATOM 2323 O O . ILE A 1 307 ? 6.474 -12.036 -74.251 1.00 88.81 307 ILE A O 1
ATOM 2327 N N . TRP A 1 308 ? 6.201 -10.891 -72.337 1.00 86.56 308 TRP A N 1
ATOM 2328 C CA . TRP A 1 308 ? 5.503 -9.763 -72.947 1.00 86.56 308 TRP A CA 1
ATOM 2329 C C . TRP A 1 308 ? 6.362 -9.051 -74.000 1.00 86.56 308 TRP A C 1
ATOM 2331 O O . TRP A 1 308 ? 5.893 -8.786 -75.109 1.00 86.56 308 TRP A O 1
ATOM 2341 N N . PHE A 1 309 ? 7.642 -8.805 -73.711 1.00 89.06 309 PHE A N 1
ATOM 2342 C CA . PHE A 1 309 ? 8.585 -8.200 -74.653 1.00 89.06 309 PHE A CA 1
ATOM 2343 C C . PHE A 1 309 ? 8.776 -9.059 -75.913 1.00 89.06 309 PHE A C 1
ATOM 2345 O O . PHE A 1 309 ? 8.736 -8.545 -77.035 1.00 89.06 309 PHE A O 1
ATOM 2352 N N . LEU A 1 310 ? 8.920 -10.377 -75.753 1.00 87.44 310 LEU A N 1
ATOM 2353 C CA . LEU A 1 310 ? 9.048 -11.321 -76.864 1.00 87.44 310 LEU A CA 1
ATOM 2354 C C . LEU A 1 310 ? 7.765 -11.396 -77.706 1.00 87.44 310 LEU A C 1
ATOM 2356 O O . LEU A 1 310 ? 7.840 -11.401 -78.939 1.00 87.44 310 LEU A O 1
ATOM 2360 N N . MET A 1 311 ? 6.591 -11.393 -77.069 1.00 83.69 311 MET A N 1
ATOM 2361 C CA . MET A 1 311 ? 5.300 -11.328 -77.762 1.00 83.69 311 MET A CA 1
ATOM 2362 C C . MET A 1 311 ? 5.146 -10.020 -78.549 1.00 83.69 311 MET A C 1
ATOM 2364 O O . MET A 1 311 ? 4.812 -10.051 -79.736 1.00 83.69 311 MET A O 1
ATOM 2368 N N . ARG A 1 312 ? 5.485 -8.878 -77.939 1.00 79.25 312 ARG A N 1
ATOM 2369 C CA . ARG A 1 312 ? 5.444 -7.555 -78.581 1.00 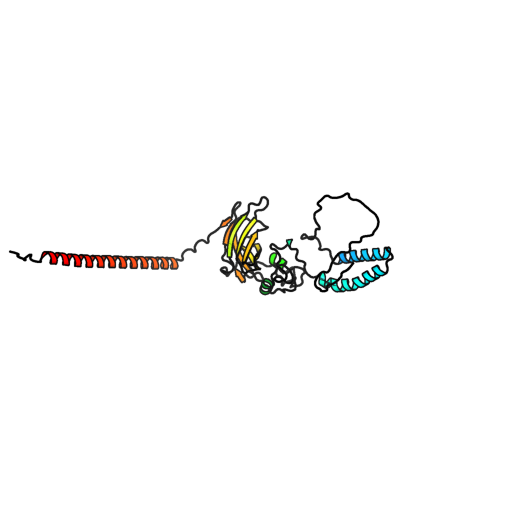79.25 312 ARG A CA 1
ATOM 2370 C C . ARG A 1 312 ? 6.401 -7.459 -79.771 1.00 79.25 312 ARG A C 1
ATOM 2372 O O . ARG A 1 312 ? 6.047 -6.890 -80.804 1.00 79.25 312 ARG A O 1
ATOM 2379 N N . ARG A 1 313 ? 7.594 -8.053 -79.670 1.00 75.12 313 ARG A N 1
ATOM 2380 C CA . ARG A 1 313 ? 8.576 -8.101 -80.766 1.00 75.12 313 ARG A CA 1
ATOM 2381 C C . ARG A 1 313 ? 8.076 -8.933 -81.949 1.00 75.12 313 ARG A C 1
ATOM 2383 O O . ARG A 1 313 ? 8.262 -8.527 -83.094 1.00 75.12 313 ARG A O 1
ATOM 2390 N N . ARG A 1 314 ? 7.399 -10.059 -81.693 1.00 71.56 314 ARG A N 1
ATOM 2391 C CA . ARG A 1 314 ? 6.793 -10.894 -82.747 1.00 71.56 314 ARG A CA 1
ATOM 2392 C C . ARG A 1 314 ? 5.651 -10.195 -83.487 1.00 71.56 314 ARG A C 1
ATOM 2394 O O . ARG A 1 314 ? 5.491 -10.428 -84.682 1.00 71.56 314 ARG A O 1
ATOM 2401 N N . TRP A 1 315 ? 4.892 -9.330 -82.813 1.00 58.59 315 TRP A N 1
ATOM 2402 C CA . TRP A 1 315 ? 3.828 -8.542 -83.445 1.00 58.59 315 TRP A CA 1
ATOM 2403 C C . TRP A 1 315 ? 4.367 -7.465 -84.395 1.00 58.59 315 TRP A C 1
ATOM 2405 O O . TRP A 1 315 ? 3.845 -7.331 -85.499 1.00 58.59 315 TRP A O 1
ATOM 2415 N N . LYS A 1 316 ? 5.457 -6.768 -84.038 1.00 58.44 316 LYS A N 1
ATOM 2416 C CA . LYS A 1 316 ? 6.083 -5.775 -84.934 1.00 58.44 316 LYS A CA 1
ATOM 2417 C C . LYS A 1 316 ? 6.586 -6.384 -86.250 1.00 58.44 316 LYS A C 1
ATOM 2419 O O . LYS A 1 316 ? 6.315 -5.840 -87.307 1.00 58.44 316 LYS A O 1
ATOM 2424 N N . ILE A 1 317 ? 7.203 -7.568 -86.208 1.00 60.94 317 ILE A N 1
ATOM 2425 C CA . ILE A 1 317 ? 7.736 -8.239 -87.414 1.00 60.94 317 ILE A CA 1
ATOM 2426 C C . ILE A 1 317 ? 6.623 -8.668 -88.395 1.00 60.94 317 ILE A C 1
ATOM 2428 O O . ILE A 1 317 ? 6.873 -8.799 -89.592 1.00 60.94 317 ILE A O 1
ATOM 2432 N N . LYS A 1 318 ? 5.391 -8.892 -87.916 1.00 53.12 318 LYS A N 1
ATOM 2433 C CA . LYS A 1 318 ? 4.240 -9.196 -88.784 1.00 53.12 318 LYS A CA 1
ATOM 2434 C C . LYS A 1 318 ? 3.602 -7.945 -89.400 1.00 53.12 318 LYS A C 1
ATOM 2436 O O . LYS A 1 318 ? 3.073 -8.053 -90.500 1.00 53.12 318 LYS A O 1
ATOM 2441 N N . ALA A 1 319 ? 3.667 -6.790 -88.733 1.00 57.22 319 ALA A N 1
ATOM 2442 C CA . ALA A 1 319 ? 3.128 -5.532 -89.257 1.00 57.22 319 ALA A CA 1
ATOM 2443 C C . ALA A 1 319 ? 3.924 -5.019 -90.474 1.00 57.22 319 ALA A C 1
ATOM 2445 O O . ALA A 1 319 ? 3.328 -4.537 -91.431 1.00 57.22 319 ALA A O 1
ATOM 2446 N N . ASP A 1 320 ? 5.241 -5.242 -90.494 1.00 56.75 320 ASP A N 1
ATOM 2447 C CA . ASP A 1 320 ? 6.133 -4.803 -91.582 1.00 56.75 320 ASP A CA 1
ATOM 2448 C C . ASP A 1 320 ? 6.072 -5.698 -92.843 1.00 56.75 320 ASP A C 1
ATOM 2450 O O . ASP A 1 320 ? 6.813 -5.486 -93.801 1.00 56.75 320 ASP A O 1
ATOM 2454 N N . ARG A 1 321 ? 5.209 -6.727 -92.860 1.00 56.94 321 ARG A N 1
ATOM 2455 C CA . ARG A 1 321 ? 5.043 -7.670 -93.986 1.00 56.94 321 ARG A CA 1
ATOM 2456 C C . ARG A 1 321 ? 3.698 -7.561 -94.707 1.00 56.94 321 ARG A C 1
ATOM 2458 O O . ARG A 1 321 ? 3.380 -8.436 -95.509 1.00 56.94 321 ARG A O 1
ATOM 2465 N N . LEU A 1 322 ? 2.905 -6.524 -94.444 1.00 55.00 322 LEU A N 1
ATOM 2466 C CA . LEU A 1 322 ? 1.684 -6.282 -95.213 1.00 55.00 322 LEU A CA 1
ATOM 2467 C C . LEU A 1 322 ? 2.039 -5.552 -96.523 1.00 55.00 322 LEU A C 1
ATOM 2469 O O . LEU A 1 322 ? 2.544 -4.431 -96.462 1.00 55.00 322 LEU A O 1
ATOM 2473 N N . PRO A 1 323 ? 1.816 -6.154 -97.708 1.00 54.38 323 PRO A N 1
ATOM 2474 C CA . PRO A 1 323 ? 2.055 -5.478 -98.975 1.00 54.38 323 PRO A CA 1
ATOM 2475 C C . PRO A 1 323 ? 1.093 -4.296 -99.133 1.00 54.38 323 PRO A C 1
ATOM 2477 O O . PRO A 1 323 ? -0.127 -4.438 -99.049 1.00 54.38 323 PRO A O 1
ATOM 2480 N N . SER A 1 324 ? 1.658 -3.117 -99.385 1.00 61.66 324 SER A N 1
ATOM 2481 C CA . SER A 1 324 ? 0.921 -1.914 -99.754 1.00 61.66 324 SER A CA 1
ATOM 2482 C C . SER A 1 324 ? 0.475 -2.014 -101.213 1.00 61.66 324 SER A C 1
ATOM 2484 O O . SER A 1 324 ? 1.169 -1.562 -102.122 1.00 61.66 324 SER A O 1
ATOM 2486 N N . THR A 1 325 ? -0.690 -2.603 -101.453 1.00 60.22 325 THR A N 1
ATOM 2487 C CA . THR A 1 325 ? -1.401 -2.433 -102.722 1.00 60.22 325 THR A CA 1
ATOM 2488 C C . THR A 1 325 ? -2.822 -1.970 -102.443 1.00 60.22 325 THR A C 1
ATOM 2490 O O . THR A 1 325 ? -3.691 -2.788 -102.160 1.00 60.22 325 THR A O 1
ATOM 2493 N N . TRP A 1 326 ? -3.054 -0.664 -102.555 1.00 50.47 326 TRP A N 1
ATOM 2494 C CA . TRP A 1 326 ? -4.338 -0.131 -103.002 1.00 50.47 326 TRP A CA 1
ATOM 2495 C C . TRP A 1 326 ? -4.066 0.993 -103.997 1.00 50.47 326 TRP A C 1
ATOM 2497 O O . TRP A 1 326 ? -3.553 2.055 -103.658 1.00 50.47 326 TRP A O 1
ATOM 2507 N N . THR A 1 327 ? -4.358 0.678 -105.251 1.00 51.03 327 THR A N 1
ATOM 2508 C CA . THR A 1 327 ? -4.449 1.576 -106.394 1.00 51.03 327 THR A CA 1
ATOM 2509 C C . THR A 1 327 ? -5.670 2.484 -106.248 1.00 51.03 327 THR A C 1
ATOM 2511 O O . THR A 1 327 ? -6.752 2.022 -105.886 1.00 51.03 327 THR A O 1
ATOM 2514 N N . ALA A 1 328 ? -5.525 3.764 -106.592 1.00 51.91 328 ALA A N 1
ATOM 2515 C CA . ALA A 1 328 ? -6.654 4.623 -106.928 1.00 51.91 328 ALA A CA 1
ATOM 2516 C C . ALA A 1 328 ? -6.257 5.599 -108.047 1.00 51.91 328 ALA A C 1
ATOM 2518 O O . ALA A 1 328 ? -5.478 6.519 -107.810 1.00 51.91 328 ALA A O 1
ATOM 2519 N N . ARG A 1 329 ? -6.896 5.371 -109.204 1.00 46.91 329 ARG A N 1
ATOM 2520 C CA . ARG A 1 329 ? -6.892 6.106 -110.484 1.00 46.91 329 ARG A CA 1
ATOM 2521 C C . ARG A 1 329 ? -5.668 5.982 -111.382 1.00 46.91 329 ARG A C 1
ATOM 2523 O O . ARG A 1 329 ? -4.579 6.451 -111.006 1.00 46.91 329 ARG A O 1
#

Sequence (329 aa):
MRKLITVLISGGLIAGLAVWANEDFDVHDAIEPGADQQTVAVPGEEAGTSADLMESYQRALEEAQRAGNPNLVQQLMESRNVVESVLPQVSALPSVNTADLPFPLLEASLDRDQDGLSDSDEIMLITNASNPDTDGDTYADGIEVVRGYNPLLASPNDKIEYTEPTQANDNRYQITGMRLGDSGENEQLTITGTGPNYSLIALLVMGNQPKLWVTRTDKTGRFTYVSGDTLDIGDYKIYAAAVSTDGRTLAASQALMFTRTENALVKIEPTPAPVTNDEEKQYKFKATTIIRMAAVGVFGLVLVALIWFLMRRRWKIKADRLPSTWTAR

Foldseek 3Di:
DDDDDDDDDDDDPDDDDDDDDDDDDDDPDDDDDDDDDPDDDDPPDDDCDVVNVVVVLVVQLVVCVVVVPVVSNVVSVVVVVVCVVCVVPPVQAQDDDQVLDQEGFDDCVQQVSRLRAGPVQCVQQVADSNGQQRCSQNRGCNNCVQVQFFSNDHPDVGHADADDAPAAADPQWDWPDWFWDPPPPAIKIKTKIFHPAQHKWWWFKDDPDIDTHIWGHHRVRITIGIDPHDDDFAKIWIWTFDAYSNNHTPYIHHTFIWTDDPPTIHTDDPPPPPCPPVNVVVVVVVVVVVVVVVVVVVVVVVVVVVVVVVVVVVVVVVVVPDDDDDDDD

Secondary structure (DSSP, 8-state):
------------------------------------------TTS----HHHHHHHHHHHHHHHHHTT-HHHHHHHHHHHHHHHHHHHHHSSSPP--TTSSSSPPPPTTTSSS-SSS-HHHHHHHT--TT-S-SSSSSS-HHHHHHHTB-TTS-TTS-BPPP---SSB--TT-EEEEEEEE--TTS-EEEEEEE-STT-EEEEEEESSS-EEEEEE--TTSEEEEE-SSPPPSEEEEEEEEEE-TTS-EEEEPPPEEEEE-SS-EEEEPPPP----HHHHHHHHHHHHHHHHHHHHHHHHHHHHHHHHHHHHHHHHHHHTT--------

pLDDT: mean 71.1, std 22.61, range [23.05, 96.81]

Radius of gyration: 38.67 Å; chains: 1; bounding box: 66×67×158 Å